Protein AF-A0A9W8QT68-F1 (afdb_monomer_lite)

Organism: NCBI:txid195108

Radius of gyration: 26.88 Å; chains: 1; bounding box: 45×75×126 Å

Foldseek 3Di:
DDDDDDDDDDDDDPDPDDDLPLVQLFDDADPDPVLVVQLVQAAAPVRADPQKFFADPVLFTTDHRQDGADPVLSVVVSVVVVVFAADLCCAQVVDDPDPPDPGDNPHDDPSNNSSSLSSQQLAADPCARNAQAPRRSYHNARNRSQDVLSVGDDDGPDDSCRDPDHNHGPDIDGGPPDPPPPPPPPPPDDDDDDDDDDDDDD

pLDDT: mean 79.55, std 20.87, range [28.53, 97.62]

Secondary structure (DSSP, 8-state):
-----PPPPPP-----PPP--HHHHS-PPP--HHHHHHHHTSPPGGGS-TTEEEE-TTSPBPPPPPPPPPHHHHHHHHHHHHH--B-HHHHHHS----TT--SB-SPPPGGGHHHHHHHHHTSBPTTGGG---TT--SBSS---TTBGGGT-SB--SS-HHHHHS-----EEEE-TTS--PPP-------------------

Sequence (202 aa):
MSQNSTPSPPSIGDGSKPDRNLNSDCRRGSNNPLSKANVESLPKRQDIPEGFVAINYVDGRLDALLPTPSANSIKRLKALYAEKRFCNNKQLSGTCENDDCKYEHNPIAEELKPALECLARSVPCSKRGGRRKANCVYGHVCQKADCRHRGGKDYCRFPSGVCLEEYSVSDYVPANDSPMLPPSVDSKDARNAANGGTSLLC

InterPro domains:
  IPR000571 Zinc finger, CCCH-type [PF25542] (82-108)
  IPR057654 Tandem CCCH zinc finger domains [PF25543] (115-160)

Structure (mmCIF, N/CA/C/O backbone):
data_AF-A0A9W8QT68-F1
#
_entry.id   AF-A0A9W8QT68-F1
#
loop_
_atom_site.group_PDB
_atom_site.id
_atom_site.type_symbol
_atom_site.label_atom_id
_atom_site.label_alt_id
_atom_site.label_comp_id
_atom_site.label_asym_id
_atom_site.label_entity_id
_atom_site.label_seq_id
_atom_site.pdbx_PDB_ins_code
_atom_site.Cartn_x
_atom_site.Cartn_y
_atom_site.Cartn_z
_atom_site.occupancy
_atom_site.B_iso_or_equiv
_atom_site.auth_seq_id
_atom_site.auth_comp_id
_atom_site.auth_asym_id
_atom_site.auth_atom_id
_atom_site.pdbx_PDB_model_num
ATOM 1 N N . MET A 1 1 ? 28.340 -14.190 60.133 1.00 42.62 1 MET A N 1
ATOM 2 C CA . MET A 1 1 ? 27.300 -13.254 59.651 1.00 42.62 1 MET A CA 1
ATOM 3 C C . MET A 1 1 ? 27.731 -12.743 58.288 1.00 42.62 1 MET A C 1
ATOM 5 O O . MET A 1 1 ? 28.926 -12.530 58.140 1.00 42.62 1 MET A O 1
ATOM 9 N N . SER A 1 2 ? 26.774 -12.509 57.380 1.00 41.38 2 SER A N 1
ATOM 10 C CA . SER A 1 2 ? 26.906 -11.682 56.163 1.00 41.38 2 SER A CA 1
ATOM 11 C C . SER A 1 2 ? 27.571 -12.316 54.922 1.00 41.38 2 SER A C 1
ATOM 13 O O . SER A 1 2 ? 28.658 -12.854 55.045 1.00 41.38 2 SER A O 1
ATOM 15 N N . GLN A 1 3 ? 27.047 -12.260 53.686 1.00 44.28 3 GLN A N 1
ATOM 16 C CA . GLN A 1 3 ? 25.726 -11.931 53.108 1.00 44.28 3 GLN A CA 1
ATOM 17 C C . GLN A 1 3 ? 25.610 -12.652 51.749 1.00 44.28 3 GLN A C 1
ATOM 19 O O . GLN A 1 3 ? 26.611 -12.875 51.073 1.00 44.28 3 GLN A O 1
ATOM 24 N N . ASN A 1 4 ? 24.378 -12.986 51.362 1.00 39.53 4 ASN A N 1
ATOM 25 C CA . ASN A 1 4 ? 23.994 -13.557 50.073 1.00 39.53 4 ASN A CA 1
ATOM 26 C C . ASN A 1 4 ? 23.542 -12.405 49.153 1.00 39.53 4 ASN A C 1
ATOM 28 O O . ASN A 1 4 ? 22.660 -11.649 49.558 1.00 39.53 4 ASN A O 1
ATOM 32 N N . SER A 1 5 ? 24.075 -12.289 47.933 1.00 39.16 5 SER A N 1
ATOM 33 C CA . SER A 1 5 ? 23.621 -11.290 46.948 1.00 39.16 5 SER A CA 1
ATOM 34 C C . SER A 1 5 ? 23.203 -11.979 45.654 1.00 39.16 5 SER A C 1
ATOM 36 O O . SER A 1 5 ? 24.036 -12.446 44.883 1.00 39.16 5 SER A O 1
ATOM 38 N N . THR A 1 6 ? 21.891 -12.052 45.433 1.00 40.50 6 THR A N 1
ATOM 39 C CA . THR A 1 6 ? 21.277 -12.463 44.161 1.00 40.50 6 THR A CA 1
ATOM 40 C C . THR A 1 6 ? 21.018 -11.205 43.327 1.00 40.50 6 THR A C 1
ATOM 42 O O . THR A 1 6 ? 20.434 -10.263 43.863 1.00 40.50 6 THR A O 1
ATOM 45 N N . PRO A 1 7 ? 21.423 -11.139 42.048 1.00 38.28 7 PRO A N 1
ATOM 46 C CA . PRO A 1 7 ? 21.059 -10.023 41.185 1.00 38.28 7 PRO A CA 1
ATOM 47 C C . PRO A 1 7 ? 19.626 -10.186 40.656 1.00 38.28 7 PRO A C 1
ATOM 49 O O . PRO A 1 7 ? 19.251 -11.237 40.137 1.00 38.28 7 PRO A O 1
ATOM 52 N N . SER A 1 8 ? 18.829 -9.127 40.789 1.00 36.38 8 SER A N 1
ATOM 53 C CA . SER A 1 8 ? 17.475 -9.016 40.237 1.00 36.38 8 SER A CA 1
ATOM 54 C C . SER A 1 8 ? 17.482 -8.979 38.700 1.00 36.38 8 SER A C 1
ATOM 56 O O . SER A 1 8 ? 18.407 -8.411 38.112 1.00 36.38 8 SER A O 1
ATOM 58 N N . PRO A 1 9 ? 16.448 -9.514 38.024 1.00 36.72 9 PRO A N 1
ATOM 59 C CA . PRO A 1 9 ? 16.311 -9.394 36.577 1.00 36.72 9 PRO A CA 1
ATOM 60 C C . PRO A 1 9 ? 15.874 -7.973 36.168 1.00 36.72 9 PRO A C 1
ATOM 62 O O . PRO A 1 9 ? 15.179 -7.296 36.931 1.00 36.72 9 PRO A O 1
ATOM 65 N N . PRO A 1 10 ? 16.258 -7.506 34.966 1.00 34.31 10 PRO A N 1
ATOM 66 C CA . PRO A 1 10 ? 15.921 -6.173 34.489 1.00 34.31 10 PRO A CA 1
ATOM 67 C C . PRO A 1 10 ? 14.441 -6.069 34.099 1.00 34.31 10 PRO A C 1
ATOM 69 O O . PRO A 1 10 ? 13.879 -6.949 33.446 1.00 34.31 10 PRO A O 1
ATOM 72 N N . SER A 1 11 ? 13.836 -4.949 34.493 1.00 33.31 11 SER A N 1
ATOM 73 C CA . SER A 1 11 ? 12.465 -4.549 34.189 1.00 33.31 11 SER A CA 1
ATOM 74 C C . SER A 1 11 ? 12.165 -4.592 32.689 1.00 33.31 11 SER A C 1
ATOM 76 O O . SER A 1 11 ? 12.848 -3.964 31.879 1.00 33.31 11 SER A O 1
ATOM 78 N N . ILE A 1 12 ? 11.094 -5.299 32.332 1.00 36.78 12 ILE A N 1
ATOM 79 C CA . ILE A 1 12 ? 10.496 -5.279 30.998 1.00 36.78 12 ILE A CA 1
ATOM 80 C C . ILE A 1 12 ? 9.907 -3.881 30.784 1.00 36.78 12 ILE A C 1
ATOM 82 O O . ILE A 1 12 ? 8.926 -3.507 31.422 1.00 36.78 12 ILE A O 1
ATOM 86 N N . GLY A 1 13 ? 10.543 -3.097 29.915 1.00 31.30 13 GLY A N 1
ATOM 87 C CA . GLY A 1 13 ? 10.032 -1.805 29.477 1.00 31.30 13 GLY A CA 1
ATOM 88 C C . GLY A 1 13 ? 8.748 -1.984 28.672 1.00 31.30 13 GLY A C 1
ATOM 89 O O . GLY A 1 13 ? 8.748 -2.633 27.624 1.00 31.30 13 GLY A O 1
ATOM 90 N N . ASP A 1 14 ? 7.665 -1.397 29.170 1.00 34.97 14 ASP A N 1
ATOM 91 C CA . ASP A 1 14 ? 6.404 -1.237 28.458 1.00 34.97 14 ASP A CA 1
ATOM 92 C C . ASP A 1 14 ? 6.622 -0.280 27.275 1.00 34.97 14 ASP A C 1
ATOM 94 O O . ASP A 1 14 ? 6.709 0.943 27.407 1.00 34.97 14 ASP A O 1
ATOM 98 N N . GLY A 1 15 ? 6.859 -0.864 26.102 1.00 28.53 15 GLY A N 1
ATOM 99 C CA . GLY A 1 15 ? 7.097 -0.133 24.870 1.00 28.53 15 GLY A CA 1
ATOM 100 C C . GLY A 1 15 ? 5.786 0.359 24.272 1.00 28.53 15 GLY A C 1
ATOM 101 O O . GLY A 1 15 ? 5.207 -0.322 23.420 1.00 28.53 15 GLY A O 1
ATOM 102 N N . SER A 1 16 ? 5.363 1.566 24.649 1.00 34.19 16 SER A N 1
ATOM 103 C CA . SER A 1 16 ? 4.368 2.358 23.917 1.00 34.19 16 SER A CA 1
ATOM 104 C C . SER A 1 16 ? 4.794 2.479 22.451 1.00 34.19 16 SER A C 1
ATOM 106 O O . SER A 1 16 ? 5.685 3.247 22.088 1.00 34.19 16 SER A O 1
ATOM 108 N N . LYS A 1 17 ? 4.205 1.647 21.586 1.00 46.75 17 LYS A N 1
ATOM 109 C CA . LYS A 1 17 ? 4.476 1.657 20.142 1.00 46.75 17 LYS A CA 1
ATOM 110 C C . LYS A 1 17 ? 4.048 3.013 19.568 1.00 46.75 17 LYS A C 1
ATOM 112 O O . LYS A 1 17 ? 2.955 3.463 19.895 1.00 46.75 17 LYS A O 1
ATOM 117 N N . PRO A 1 18 ? 4.840 3.621 18.667 1.00 41.00 18 PRO A N 1
ATOM 118 C CA . PRO A 1 18 ? 4.598 4.977 18.195 1.00 41.00 18 PRO A CA 1
ATOM 119 C C . PRO A 1 18 ? 3.223 5.095 17.537 1.00 41.00 18 PRO A C 1
ATOM 121 O O . PRO A 1 18 ? 2.857 4.283 16.671 1.00 41.00 18 PRO A O 1
ATOM 124 N N . ASP A 1 19 ? 2.484 6.122 17.952 1.00 43.50 19 ASP A N 1
ATOM 125 C CA . ASP A 1 19 ? 1.191 6.501 17.404 1.00 43.50 19 ASP A CA 1
ATOM 126 C C . ASP A 1 19 ? 1.270 6.565 15.879 1.00 43.50 19 ASP A C 1
ATOM 128 O O . ASP A 1 19 ? 2.071 7.286 15.275 1.00 43.50 19 ASP A O 1
ATOM 132 N N . ARG A 1 20 ? 0.451 5.749 15.212 1.00 56.75 20 ARG A N 1
ATOM 133 C CA . ARG A 1 20 ? 0.361 5.770 13.752 1.00 56.75 20 ARG A CA 1
ATOM 134 C C . ARG A 1 20 ? -0.305 7.089 13.361 1.00 56.75 20 ARG A C 1
ATOM 136 O O . ARG A 1 20 ? -1.527 7.187 13.408 1.00 56.75 20 ARG A O 1
ATOM 143 N N . ASN A 1 21 ? 0.479 8.096 12.967 1.00 53.38 21 ASN A N 1
ATOM 144 C CA . ASN A 1 21 ? -0.058 9.357 12.454 1.00 53.38 21 ASN A CA 1
ATOM 145 C C . ASN A 1 21 ? -0.715 9.147 11.078 1.00 53.38 21 ASN A C 1
ATOM 147 O O . ASN A 1 21 ? -0.154 9.404 10.016 1.00 53.38 21 ASN A O 1
ATOM 151 N N . LEU A 1 22 ? -1.961 8.690 11.127 1.00 57.69 22 LEU A N 1
ATOM 152 C CA . LEU A 1 22 ? -2.804 8.324 9.992 1.00 57.69 22 LEU A CA 1
ATOM 153 C C . LEU A 1 22 ? -3.187 9.569 9.151 1.00 57.69 22 LEU A C 1
ATOM 155 O O . LEU A 1 22 ? -3.740 9.430 8.069 1.00 57.69 22 LEU A O 1
ATOM 159 N N . ASN A 1 23 ? -2.865 10.797 9.613 1.00 51.44 23 ASN A N 1
ATOM 160 C CA . ASN A 1 23 ? -3.088 12.040 8.852 1.00 51.44 23 ASN A CA 1
ATOM 161 C C . ASN A 1 23 ? -2.070 12.253 7.728 1.00 51.44 23 ASN A C 1
ATOM 163 O O . ASN A 1 23 ? -2.419 12.894 6.740 1.00 51.44 23 ASN A O 1
ATOM 167 N N . SER A 1 24 ? -0.840 11.765 7.896 1.00 58.19 24 SER A N 1
ATOM 168 C CA . SER A 1 24 ? 0.232 11.966 6.917 1.00 58.19 24 SER A CA 1
ATOM 169 C C . SER A 1 24 ? 0.225 10.888 5.832 1.00 58.19 24 SER A C 1
ATOM 171 O O . SER A 1 24 ? 0.701 11.109 4.728 1.00 58.19 24 SER A O 1
ATOM 173 N N . ASP A 1 25 ? -0.299 9.700 6.134 1.00 60.00 25 ASP A N 1
ATOM 174 C CA . ASP A 1 25 ? -0.098 8.504 5.306 1.00 60.00 25 ASP A CA 1
ATOM 175 C C . ASP A 1 25 ? -1.058 8.387 4.109 1.00 60.00 25 ASP A C 1
ATOM 177 O O . ASP A 1 25 ? -0.748 7.692 3.143 1.00 60.00 25 ASP A O 1
ATOM 181 N N . CYS A 1 26 ? -2.190 9.094 4.133 1.00 65.69 26 CYS A N 1
ATOM 182 C CA . CYS A 1 26 ? -3.144 9.139 3.024 1.00 65.69 26 CYS A CA 1
ATOM 183 C C . CYS A 1 26 ? -2.921 10.431 2.228 1.00 65.69 26 CYS A C 1
ATOM 185 O O . CYS A 1 26 ? -2.885 11.502 2.831 1.00 65.69 26 CYS A O 1
ATOM 187 N N . ARG A 1 27 ? -2.762 10.343 0.897 1.00 64.56 27 ARG A N 1
ATOM 188 C CA . ARG A 1 27 ? -2.399 11.468 0.011 1.00 64.56 27 ARG A CA 1
ATOM 189 C C . ARG A 1 27 ? -3.173 12.753 0.328 1.00 64.56 27 ARG A C 1
ATOM 191 O O . ARG A 1 27 ? -4.313 12.929 -0.088 1.00 64.56 27 ARG A O 1
ATOM 198 N N . ARG A 1 28 ? -2.513 13.696 0.995 1.00 57.66 28 ARG A N 1
ATOM 199 C CA . ARG A 1 28 ? -2.858 15.115 0.924 1.00 57.66 28 ARG A CA 1
ATOM 200 C C . ARG A 1 28 ? -2.023 15.689 -0.218 1.00 57.66 28 ARG A C 1
ATOM 202 O O . ARG A 1 28 ? -0.844 15.355 -0.310 1.00 57.66 28 ARG A O 1
ATOM 209 N N . GLY A 1 29 ? -2.645 16.427 -1.138 1.00 54.03 29 GLY A N 1
ATOM 210 C CA . GLY A 1 29 ? -1.988 16.896 -2.364 1.00 54.03 29 GLY A CA 1
ATOM 211 C C . GLY A 1 29 ? -0.611 17.502 -2.079 1.00 54.03 29 GLY A C 1
ATOM 212 O O . GLY A 1 29 ? -0.487 18.350 -1.198 1.00 54.03 29 GLY A O 1
ATOM 213 N N . SER A 1 30 ? 0.413 17.026 -2.790 1.00 57.84 30 SER A N 1
ATOM 214 C CA . SER A 1 30 ? 1.752 17.616 -2.764 1.00 57.84 30 SER A CA 1
ATOM 215 C C . SER A 1 30 ? 1.914 18.532 -3.965 1.00 57.84 30 SER A C 1
ATOM 217 O O . SER A 1 30 ? 1.476 18.197 -5.066 1.00 57.84 30 SER A O 1
ATOM 219 N N . ASN A 1 31 ? 2.564 19.670 -3.743 1.00 59.81 31 ASN A N 1
ATOM 220 C CA . ASN A 1 31 ? 2.882 20.630 -4.795 1.00 59.81 31 ASN A CA 1
ATOM 221 C C . ASN A 1 31 ? 4.241 20.341 -5.455 1.00 59.81 31 ASN A C 1
ATOM 223 O O . ASN A 1 31 ? 4.651 21.110 -6.318 1.00 59.81 31 ASN A O 1
ATOM 227 N N . ASN A 1 32 ? 4.950 19.270 -5.066 1.00 66.69 32 ASN A N 1
ATOM 228 C CA . ASN A 1 32 ? 6.211 18.898 -5.708 1.00 66.69 32 ASN A CA 1
ATOM 229 C C . ASN A 1 32 ? 5.948 18.091 -7.004 1.00 66.69 32 ASN A C 1
ATOM 231 O O . ASN A 1 32 ? 5.431 16.972 -6.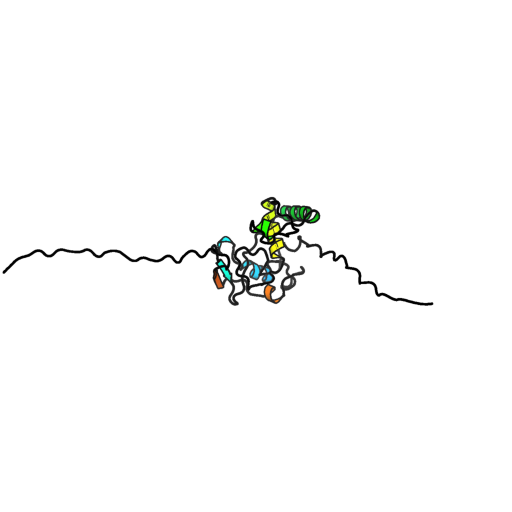920 1.00 66.69 32 ASN A O 1
ATOM 235 N N . PRO A 1 33 ? 6.316 18.605 -8.195 1.00 64.06 33 PRO A N 1
ATOM 236 C CA . PRO A 1 33 ? 6.040 17.943 -9.473 1.00 64.06 33 PRO A CA 1
ATOM 237 C C . PRO A 1 33 ? 6.703 16.567 -9.603 1.00 64.06 33 PRO A C 1
ATOM 239 O O . PRO A 1 33 ? 6.093 15.641 -10.130 1.00 64.06 33 PRO A O 1
ATOM 242 N N . LEU A 1 34 ? 7.926 16.408 -9.083 1.00 62.53 34 LEU A N 1
ATOM 243 C CA . LEU A 1 34 ? 8.706 15.177 -9.245 1.00 62.53 34 LEU A CA 1
ATOM 244 C C . LEU A 1 34 ? 8.121 14.012 -8.435 1.00 62.53 34 LEU A C 1
ATOM 246 O O . LEU A 1 34 ? 8.025 12.887 -8.924 1.00 62.53 34 LEU A O 1
ATOM 250 N N . SER A 1 35 ? 7.692 14.279 -7.197 1.00 65.69 35 SER A N 1
ATOM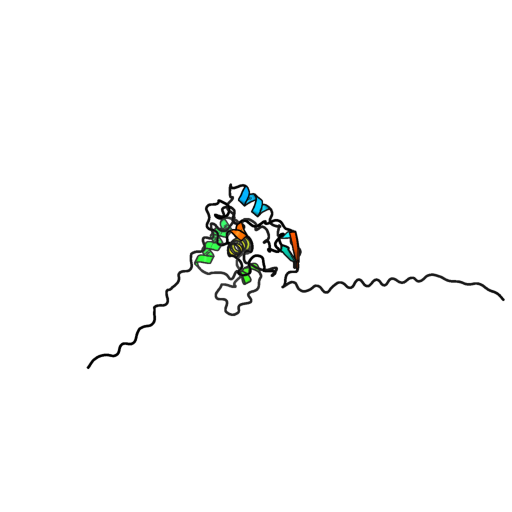 251 C CA . SER A 1 35 ? 7.051 13.256 -6.367 1.00 65.69 35 SER A CA 1
ATOM 252 C C . SER A 1 35 ? 5.655 12.903 -6.870 1.00 65.69 35 SER A C 1
ATOM 254 O O . SER A 1 35 ? 5.220 11.768 -6.695 1.00 65.69 35 SER A O 1
ATOM 256 N N . LYS A 1 36 ? 4.965 13.854 -7.506 1.00 68.75 36 LYS A N 1
ATOM 257 C CA . LYS A 1 36 ? 3.658 13.641 -8.121 1.00 68.75 36 LYS A CA 1
ATOM 258 C C . LYS A 1 36 ? 3.766 12.760 -9.370 1.00 68.75 36 LYS A C 1
ATOM 260 O O . LYS A 1 36 ? 3.087 11.740 -9.425 1.00 68.75 36 LYS A O 1
ATOM 265 N N . ALA A 1 37 ? 4.683 13.078 -10.285 1.00 69.00 37 ALA A N 1
ATOM 266 C CA . ALA A 1 37 ? 4.871 12.339 -11.534 1.00 69.00 37 ALA A CA 1
ATOM 267 C C . ALA A 1 37 ? 5.257 10.866 -11.314 1.00 69.00 37 ALA A C 1
ATOM 269 O O . ALA A 1 37 ? 4.650 9.988 -11.919 1.00 69.00 37 ALA A O 1
ATOM 270 N N . ASN A 1 38 ? 6.199 10.576 -10.402 1.00 81.00 38 ASN A N 1
ATOM 271 C CA . ASN A 1 38 ? 6.599 9.185 -10.141 1.00 81.00 38 ASN A CA 1
ATOM 272 C C . ASN A 1 38 ? 5.455 8.364 -9.529 1.00 81.00 38 ASN A C 1
ATOM 274 O O . ASN A 1 38 ? 5.313 7.182 -9.777 1.00 81.00 38 ASN A O 1
ATOM 278 N N . VAL A 1 39 ? 4.599 8.970 -8.710 1.00 87.31 39 VAL A N 1
ATOM 279 C CA . VAL A 1 39 ? 3.505 8.219 -8.090 1.00 87.31 39 VAL A CA 1
ATOM 280 C C . VAL A 1 39 ? 2.309 8.071 -9.046 1.00 87.31 39 VAL A C 1
ATOM 282 O O . VAL A 1 39 ? 1.571 7.094 -8.947 1.00 87.31 39 VAL A O 1
ATOM 285 N N . GLU A 1 40 ? 2.100 9.014 -9.963 1.00 86.94 40 GLU A N 1
ATOM 286 C CA . GLU A 1 40 ? 1.045 8.954 -10.986 1.00 86.94 40 GLU A CA 1
ATOM 287 C C . GLU A 1 40 ? 1.318 7.930 -12.099 1.00 86.94 40 GLU A C 1
ATOM 289 O O . GLU A 1 40 ? 0.367 7.527 -12.763 1.00 86.94 40 GLU A O 1
ATOM 294 N N . SER A 1 41 ? 2.560 7.458 -12.265 1.00 91.25 41 SER A N 1
ATOM 295 C CA . SER A 1 41 ? 2.904 6.383 -13.212 1.00 91.25 41 SER A CA 1
ATOM 296 C C . SER A 1 41 ? 2.565 4.971 -12.718 1.00 91.25 41 SER A C 1
ATOM 298 O O . SER A 1 41 ? 2.656 4.021 -13.494 1.00 91.25 41 SER A O 1
ATOM 300 N N . LEU A 1 42 ? 2.149 4.821 -11.453 1.00 94.38 42 LEU A N 1
ATOM 301 C CA . LEU A 1 42 ? 1.729 3.530 -10.911 1.00 94.38 42 LEU A CA 1
ATOM 302 C C . LEU A 1 42 ? 0.497 2.979 -11.651 1.00 94.38 42 LEU A C 1
ATOM 304 O O . LEU A 1 42 ? -0.414 3.747 -11.980 1.00 94.38 42 LEU A O 1
ATOM 308 N N . PRO A 1 43 ? 0.401 1.647 -11.826 1.00 95.31 43 PRO A N 1
ATOM 309 C CA . PRO A 1 43 ? -0.753 1.026 -12.469 1.00 95.31 43 PRO A CA 1
ATOM 310 C C . PRO A 1 43 ? -2.037 1.314 -11.696 1.00 95.31 43 PRO A C 1
ATOM 312 O O . PRO A 1 43 ? -2.048 1.317 -10.459 1.00 95.31 43 PRO A O 1
ATOM 315 N N . LYS A 1 44 ? -3.160 1.487 -12.395 1.00 94.75 44 LYS A N 1
ATOM 316 C CA . LYS A 1 44 ? -4.465 1.477 -11.725 1.00 94.75 44 LYS A CA 1
ATOM 317 C C . LYS A 1 44 ? -4.826 0.037 -11.386 1.00 94.75 44 LYS A C 1
ATOM 319 O O . LYS A 1 44 ? -4.396 -0.902 -12.045 1.00 94.75 44 LYS A O 1
ATOM 324 N N . ARG A 1 45 ? -5.665 -0.149 -10.365 1.00 93.06 45 ARG A N 1
ATOM 325 C CA . ARG A 1 45 ? -6.090 -1.489 -9.924 1.00 93.06 45 ARG A CA 1
ATOM 326 C C . ARG A 1 45 ? -6.707 -2.318 -11.056 1.00 93.06 45 ARG A C 1
ATOM 328 O O . ARG A 1 45 ? -6.419 -3.499 -11.147 1.00 93.06 45 ARG A O 1
ATOM 335 N N . GLN A 1 46 ? -7.521 -1.688 -11.896 1.00 93.81 46 GLN A N 1
ATOM 336 C CA . GLN A 1 46 ? -8.181 -2.326 -13.039 1.00 93.81 46 GLN A CA 1
ATOM 337 C C . GLN A 1 46 ? -7.229 -2.727 -14.177 1.00 93.81 46 GLN A C 1
ATOM 339 O O . GLN A 1 46 ? -7.603 -3.548 -15.004 1.00 93.81 46 GLN A O 1
ATOM 344 N N . ASP A 1 47 ? -6.015 -2.168 -14.207 1.00 93.94 47 ASP A N 1
ATOM 345 C CA . ASP A 1 47 ? -5.019 -2.452 -15.243 1.00 93.94 47 ASP A CA 1
ATOM 346 C C . ASP A 1 47 ? -4.122 -3.640 -14.850 1.00 93.94 47 ASP A C 1
ATOM 348 O O . ASP A 1 47 ? -3.244 -4.027 -15.615 1.00 93.94 47 ASP A O 1
ATOM 352 N N . ILE A 1 48 ? -4.287 -4.198 -13.643 1.00 95.38 48 ILE A N 1
ATOM 353 C CA . ILE A 1 48 ? -3.554 -5.379 -13.177 1.00 95.38 48 ILE A CA 1
ATOM 354 C C . ILE A 1 48 ? -4.446 -6.605 -13.402 1.00 95.38 48 ILE A C 1
ATOM 356 O O . ILE A 1 48 ? -5.496 -6.691 -12.759 1.00 95.38 48 ILE A O 1
ATOM 360 N N . PRO A 1 49 ? -4.052 -7.556 -14.272 1.00 95.38 49 PRO A N 1
ATOM 361 C CA . PRO A 1 49 ? -4.823 -8.771 -14.495 1.00 95.38 49 PRO A CA 1
ATOM 362 C C . PRO A 1 49 ? -5.027 -9.563 -13.202 1.00 95.38 49 PRO A C 1
ATOM 364 O O . PRO A 1 49 ? -4.152 -9.612 -12.330 1.00 95.38 49 PRO A O 1
ATOM 367 N N . GLU A 1 50 ? -6.186 -10.207 -13.082 1.00 92.25 50 GLU A N 1
ATOM 368 C CA . GLU A 1 50 ? -6.480 -11.051 -11.930 1.00 92.25 50 GLU A CA 1
ATOM 369 C C . GLU A 1 50 ? -5.456 -12.183 -11.824 1.00 92.25 50 GLU A C 1
ATOM 371 O O . GLU A 1 50 ? -5.138 -12.858 -12.800 1.00 92.25 50 GLU A O 1
ATOM 376 N N . GLY A 1 51 ? -4.904 -12.366 -10.627 1.00 93.00 51 GLY A N 1
ATOM 377 C CA . GLY A 1 51 ? -3.868 -13.361 -10.392 1.00 93.00 51 GLY A CA 1
ATOM 378 C C . GLY A 1 51 ? -2.464 -12.976 -10.875 1.00 93.00 51 GLY A C 1
ATOM 379 O O . GLY A 1 51 ? -1.570 -13.826 -10.872 1.00 93.00 51 GLY A O 1
ATOM 380 N N . PHE A 1 52 ? -2.237 -11.714 -11.242 1.00 96.00 52 PHE A N 1
ATOM 381 C CA . PHE A 1 52 ? -0.920 -11.183 -11.586 1.00 96.00 52 PHE A CA 1
ATOM 382 C C . PHE A 1 52 ? -0.485 -10.075 -10.622 1.00 96.00 52 PHE A C 1
ATOM 384 O O . PHE A 1 52 ? -1.274 -9.496 -9.870 1.00 96.00 52 PHE A O 1
ATOM 391 N N . VAL A 1 53 ? 0.808 -9.765 -10.640 1.00 97.06 53 VAL A N 1
ATOM 392 C CA . VAL A 1 53 ? 1.375 -8.575 -10.007 1.00 97.06 53 VAL A CA 1
ATOM 393 C C . VAL A 1 53 ? 2.155 -7.773 -11.041 1.00 97.06 53 VAL A C 1
ATOM 395 O O . VAL A 1 53 ? 2.927 -8.334 -11.813 1.00 97.06 53 VAL A O 1
ATOM 398 N N . ALA A 1 54 ? 1.967 -6.455 -11.035 1.00 97.62 54 ALA A N 1
ATOM 399 C CA . ALA A 1 54 ? 2.761 -5.549 -11.855 1.00 97.62 54 ALA A CA 1
ATOM 400 C C . ALA A 1 54 ? 4.183 -5.428 -11.289 1.00 97.62 54 ALA A C 1
ATOM 402 O O . ALA A 1 54 ? 4.363 -5.303 -10.069 1.00 97.62 54 ALA A O 1
ATOM 403 N N . ILE A 1 55 ? 5.179 -5.439 -12.168 1.00 97.50 55 ILE A N 1
ATOM 404 C CA . ILE A 1 55 ? 6.592 -5.249 -11.833 1.00 97.50 55 ILE A CA 1
ATOM 405 C C . ILE A 1 55 ? 7.204 -4.131 -12.681 1.00 97.50 55 ILE A C 1
ATOM 407 O O . ILE A 1 55 ? 6.734 -3.857 -13.783 1.00 97.50 55 ILE A O 1
ATOM 411 N N . ASN A 1 56 ? 8.239 -3.476 -12.159 1.00 95.62 56 ASN A N 1
ATOM 412 C CA . ASN A 1 56 ? 9.089 -2.555 -12.918 1.00 95.62 56 ASN A CA 1
ATOM 413 C C . ASN A 1 56 ? 10.287 -3.295 -13.552 1.00 95.62 56 ASN A C 1
ATOM 415 O O . ASN A 1 56 ? 10.427 -4.508 -13.402 1.00 95.62 56 ASN A O 1
ATOM 419 N N . TYR A 1 57 ? 11.169 -2.560 -14.235 1.00 95.44 57 TYR A N 1
ATOM 420 C CA . TYR A 1 57 ? 12.320 -3.117 -14.966 1.00 95.44 57 TYR A CA 1
ATOM 421 C C . TYR A 1 57 ? 13.379 -3.808 -14.083 1.00 95.44 57 TYR A C 1
ATOM 423 O O . TYR A 1 57 ? 14.240 -4.511 -14.604 1.00 95.44 57 TYR A O 1
ATOM 431 N N . VAL A 1 58 ? 13.344 -3.603 -12.759 1.00 94.12 58 VAL A N 1
ATOM 432 C CA . VAL A 1 58 ? 14.231 -4.278 -11.789 1.00 94.12 58 VAL A CA 1
ATOM 433 C C . VAL A 1 58 ? 13.547 -5.456 -11.089 1.00 94.12 58 VAL A C 1
ATOM 435 O O . VAL A 1 58 ? 13.952 -5.843 -9.992 1.00 94.12 58 VAL A O 1
ATOM 438 N N . ASP A 1 59 ? 12.464 -5.987 -11.664 1.00 94.75 59 ASP A N 1
ATOM 439 C CA . ASP A 1 59 ? 11.612 -7.018 -11.059 1.00 94.75 59 ASP A CA 1
ATOM 440 C C . ASP A 1 59 ? 11.032 -6.612 -9.686 1.00 94.75 59 ASP A C 1
ATOM 442 O O . ASP A 1 59 ? 10.632 -7.442 -8.857 1.00 94.75 59 ASP A O 1
ATOM 446 N N . GLY A 1 60 ? 10.959 -5.312 -9.409 1.00 95.56 60 GLY A N 1
ATOM 447 C CA . GLY A 1 60 ? 10.336 -4.756 -8.219 1.00 95.56 60 GLY A CA 1
ATOM 448 C C . GLY A 1 60 ? 8.823 -4.704 -8.388 1.00 95.56 60 GLY A C 1
ATOM 449 O O . GLY A 1 60 ? 8.309 -4.071 -9.304 1.00 95.56 60 GLY A O 1
ATOM 450 N N . ARG A 1 61 ? 8.077 -5.350 -7.487 1.00 96.50 61 ARG A N 1
ATOM 451 C CA . ARG A 1 61 ? 6.615 -5.269 -7.463 1.00 96.50 61 ARG A CA 1
ATOM 452 C C . ARG A 1 61 ? 6.150 -3.837 -7.235 1.00 96.50 61 ARG A C 1
ATOM 454 O O . ARG A 1 61 ? 6.506 -3.215 -6.233 1.00 96.50 61 ARG A O 1
ATOM 461 N N . LEU A 1 62 ? 5.221 -3.419 -8.081 1.00 96.88 62 LEU A N 1
ATOM 462 C CA . LEU A 1 62 ? 4.470 -2.186 -7.947 1.00 96.88 62 LEU A CA 1
ATOM 463 C C . LEU A 1 62 ? 3.138 -2.438 -7.237 1.00 96.88 62 LEU A C 1
ATOM 465 O O . LEU A 1 62 ? 2.507 -3.491 -7.374 1.00 96.88 62 LEU A O 1
ATOM 469 N N . ASP A 1 63 ? 2.710 -1.452 -6.454 1.00 95.81 63 ASP A N 1
ATOM 470 C CA . ASP A 1 63 ? 1.353 -1.425 -5.920 1.00 95.81 63 ASP A CA 1
ATOM 471 C C . ASP A 1 63 ? 0.443 -0.649 -6.856 1.00 95.81 63 ASP A C 1
ATOM 473 O O . ASP A 1 63 ? 0.852 0.355 -7.434 1.00 95.81 63 ASP A O 1
ATOM 477 N N . ALA A 1 64 ? -0.821 -1.062 -6.924 1.00 95.50 64 ALA A N 1
ATOM 478 C CA . ALA A 1 64 ? -1.836 -0.261 -7.582 1.00 95.50 64 ALA A CA 1
ATOM 479 C C . ALA A 1 64 ? -1.923 1.133 -6.945 1.00 95.50 64 ALA A C 1
ATOM 481 O O . ALA A 1 64 ? -1.847 1.281 -5.717 1.00 95.50 64 ALA A O 1
ATOM 482 N N . LEU A 1 65 ? -2.132 2.145 -7.780 1.00 94.50 65 LEU A N 1
ATOM 483 C CA . LEU A 1 65 ? -2.418 3.504 -7.357 1.00 94.50 65 LEU A CA 1
ATOM 484 C C . LEU A 1 65 ? -3.625 3.507 -6.410 1.00 94.50 65 LEU A C 1
ATOM 486 O O . LEU A 1 65 ? -4.733 3.128 -6.795 1.00 94.50 65 LEU A O 1
ATOM 490 N N . LEU A 1 66 ? -3.415 3.935 -5.166 1.00 91.75 66 LEU A N 1
ATOM 491 C CA . LEU A 1 66 ? -4.491 3.990 -4.183 1.00 91.75 66 LEU A CA 1
ATOM 492 C C . LEU A 1 66 ? -5.367 5.227 -4.406 1.00 91.75 66 LEU A C 1
ATOM 494 O O . LEU A 1 66 ? -4.825 6.333 -4.535 1.00 91.75 66 LEU A O 1
ATOM 498 N N . PRO A 1 67 ? -6.704 5.077 -4.381 1.00 86.94 67 PRO A N 1
ATOM 499 C CA . PRO A 1 67 ? -7.597 6.222 -4.374 1.00 86.94 67 PRO A CA 1
ATOM 500 C C . PRO A 1 67 ? -7.409 7.015 -3.079 1.00 86.94 67 PRO A C 1
ATOM 502 O O . PRO A 1 67 ? -7.197 6.446 -2.008 1.00 86.94 67 PRO A O 1
ATOM 505 N N . THR A 1 68 ? -7.513 8.340 -3.161 1.00 86.38 68 THR A N 1
ATOM 506 C CA . THR A 1 68 ? -7.449 9.194 -1.972 1.00 86.38 68 THR A CA 1
ATOM 507 C C . THR A 1 68 ? -8.705 8.979 -1.119 1.00 86.38 68 THR A C 1
ATOM 509 O O . THR A 1 68 ? -9.808 9.263 -1.591 1.00 86.38 68 THR A O 1
ATOM 512 N N . PRO A 1 69 ? -8.584 8.507 0.134 1.00 89.44 69 PRO A N 1
ATOM 513 C CA . PRO A 1 69 ? -9.736 8.321 1.001 1.00 89.44 69 PRO A CA 1
ATOM 514 C C . PRO A 1 69 ? -10.292 9.673 1.460 1.00 89.44 69 PRO A C 1
ATOM 516 O O . PRO A 1 69 ? -9.565 10.660 1.592 1.00 89.44 69 PRO A O 1
ATOM 519 N N . SER A 1 70 ? -11.593 9.719 1.747 1.00 89.69 70 SER A N 1
ATOM 520 C CA . SER A 1 70 ? -12.236 10.938 2.245 1.00 89.69 70 SER A CA 1
ATOM 521 C C . SER A 1 70 ? -11.659 11.381 3.599 1.00 89.69 70 SER A C 1
ATOM 523 O O . SER A 1 70 ? -11.284 10.565 4.445 1.00 89.69 70 SER A O 1
ATOM 525 N N . ALA A 1 71 ? -11.661 12.688 3.870 1.00 88.75 71 ALA A N 1
ATOM 526 C CA . ALA A 1 71 ? -11.228 13.197 5.172 1.00 88.75 71 ALA A CA 1
ATOM 527 C C . ALA A 1 71 ? -12.090 12.653 6.330 1.00 88.75 71 ALA A C 1
ATOM 529 O O . ALA A 1 71 ? -11.582 12.458 7.434 1.00 88.75 71 ALA A O 1
ATOM 530 N N . ASN A 1 72 ? -13.378 12.389 6.081 1.00 91.56 72 ASN A N 1
ATOM 531 C CA . ASN A 1 72 ? -14.286 11.823 7.075 1.00 91.56 72 ASN A CA 1
ATOM 532 C C . ASN A 1 72 ? -13.942 10.361 7.399 1.00 91.56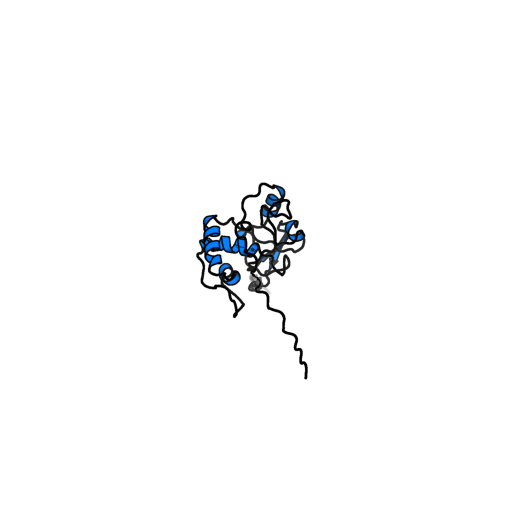 72 ASN A C 1
ATOM 534 O O . ASN A 1 72 ? -13.852 10.003 8.570 1.00 91.56 72 ASN A O 1
ATOM 538 N N . SER A 1 73 ? -13.679 9.530 6.385 1.00 92.81 73 SER A N 1
ATOM 539 C CA . SER A 1 73 ? -13.300 8.126 6.596 1.00 92.81 73 SER A CA 1
ATOM 540 C C . SER A 1 73 ? -11.969 8.000 7.339 1.00 92.81 73 SER A C 1
ATOM 542 O O . SER A 1 73 ? -11.872 7.203 8.268 1.00 92.81 73 SER A O 1
ATOM 544 N N . ILE A 1 74 ? -10.983 8.854 7.038 1.00 91.25 74 ILE A N 1
ATOM 545 C CA . ILE A 1 74 ? -9.728 8.942 7.809 1.00 91.25 74 ILE A CA 1
ATOM 546 C C . ILE A 1 74 ? -10.011 9.274 9.282 1.00 91.25 74 ILE A C 1
ATOM 548 O O . ILE A 1 74 ? -9.472 8.623 10.177 1.00 91.25 74 ILE A O 1
ATOM 552 N N . LYS A 1 75 ? -10.837 10.295 9.552 1.00 91.88 75 LYS A N 1
ATOM 553 C CA . LYS A 1 75 ? -11.178 10.718 10.922 1.00 91.88 75 LYS A CA 1
ATOM 554 C C . LYS A 1 75 ? -11.916 9.620 11.692 1.00 91.88 75 LYS A C 1
ATOM 556 O O . LYS A 1 75 ? -11.534 9.325 12.820 1.00 91.88 75 LYS A O 1
ATOM 561 N N . ARG A 1 76 ? -12.924 8.990 11.082 1.00 94.19 76 ARG A N 1
ATOM 562 C CA . ARG A 1 76 ? -13.687 7.890 11.696 1.00 94.19 76 ARG A CA 1
ATOM 563 C C . ARG A 1 76 ? -12.803 6.677 11.965 1.00 94.19 76 ARG A C 1
ATOM 565 O O . ARG A 1 76 ? -12.831 6.147 13.068 1.00 94.19 76 ARG A O 1
ATOM 572 N N . LEU A 1 77 ? -11.958 6.291 11.007 1.00 93.75 77 LEU A N 1
ATOM 573 C CA . LEU A 1 77 ? -11.023 5.184 11.198 1.00 93.75 77 LEU A CA 1
ATOM 574 C C . LEU A 1 77 ? -10.052 5.459 12.353 1.00 93.75 77 LEU A C 1
ATOM 576 O O . LEU A 1 77 ? -9.798 4.566 13.153 1.00 93.75 77 LEU A O 1
ATOM 580 N N . LYS A 1 78 ? -9.541 6.690 12.482 1.00 90.81 78 LYS A N 1
ATOM 581 C CA . LYS A 1 78 ? -8.692 7.085 13.619 1.00 90.81 78 LYS A CA 1
ATOM 582 C C . LYS A 1 78 ? -9.391 6.935 14.962 1.00 90.81 78 LYS A C 1
ATOM 584 O O . LYS A 1 78 ? -8.768 6.419 15.881 1.00 90.81 78 LYS A O 1
ATOM 589 N N . ALA A 1 79 ? -10.641 7.386 15.064 1.00 92.38 79 ALA A N 1
ATOM 590 C CA . ALA A 1 79 ? -11.419 7.260 16.292 1.00 92.38 79 ALA A CA 1
ATOM 591 C C . ALA A 1 79 ? -11.564 5.784 16.691 1.00 92.38 79 ALA A C 1
ATOM 593 O O . ALA A 1 79 ? -11.219 5.419 17.808 1.00 92.38 79 ALA A O 1
ATOM 594 N N . LEU A 1 80 ? -11.917 4.916 15.738 1.00 92.06 80 LEU A N 1
ATOM 595 C CA . LEU A 1 80 ? -12.003 3.475 15.986 1.00 92.06 80 LEU A CA 1
ATOM 596 C C . LEU A 1 80 ? -10.653 2.861 16.392 1.00 92.06 80 LEU A C 1
ATOM 598 O O . LEU A 1 80 ? -10.598 2.028 17.290 1.00 92.06 80 LEU A O 1
ATOM 602 N N . TYR A 1 81 ? -9.550 3.289 15.767 1.00 90.25 81 TYR A N 1
ATOM 603 C CA . TYR A 1 81 ? -8.200 2.810 16.094 1.00 90.25 81 TYR A CA 1
ATOM 604 C C . TYR A 1 81 ? -7.726 3.192 17.499 1.00 90.25 81 TYR A C 1
ATOM 606 O O . TYR A 1 81 ? -6.835 2.515 18.021 1.00 90.25 81 TYR A O 1
ATOM 614 N N . ALA A 1 82 ? -8.272 4.266 18.079 1.00 89.31 82 ALA A N 1
ATOM 615 C CA . ALA A 1 82 ? -7.981 4.664 19.453 1.00 89.31 82 ALA A CA 1
ATOM 616 C C . ALA A 1 82 ? -8.571 3.668 20.463 1.00 89.31 82 ALA A C 1
ATOM 618 O O . ALA A 1 82 ? -7.980 3.444 21.514 1.00 89.31 82 ALA A O 1
ATOM 619 N N . GLU A 1 83 ? -9.690 3.033 20.116 1.00 89.75 83 GLU A N 1
ATOM 620 C CA . GLU A 1 83 ? -10.349 2.021 20.943 1.00 89.75 83 GLU A CA 1
ATOM 621 C C . GLU A 1 83 ? -9.799 0.618 20.663 1.00 89.75 83 GLU A C 1
ATOM 623 O O . GLU A 1 83 ? -9.460 -0.129 21.583 1.00 89.75 83 GLU A O 1
ATOM 628 N N . LYS A 1 84 ? -9.690 0.240 19.380 1.00 89.94 84 LYS A N 1
ATOM 629 C CA . LYS A 1 84 ? -9.277 -1.108 18.977 1.00 89.94 84 LYS A CA 1
ATOM 630 C C . LYS A 1 84 ? -8.559 -1.122 17.633 1.00 89.94 84 LYS A C 1
ATOM 632 O O . LYS A 1 84 ? -8.929 -0.457 16.672 1.00 89.94 84 LYS A O 1
ATOM 637 N N . ARG A 1 85 ? -7.518 -1.950 17.531 1.00 91.50 85 ARG A N 1
ATOM 638 C CA . ARG A 1 85 ? -6.725 -2.099 16.302 1.00 91.50 85 ARG A CA 1
ATOM 639 C C . ARG A 1 85 ? -7.263 -3.244 15.453 1.00 91.50 85 ARG A C 1
ATOM 641 O O . ARG A 1 85 ? -7.334 -4.375 15.928 1.00 91.50 85 ARG A O 1
ATOM 648 N N . PHE A 1 86 ? -7.557 -2.963 14.188 1.00 95.19 86 PHE A N 1
ATOM 649 C CA . PHE A 1 86 ? -8.064 -3.952 13.234 1.00 95.19 86 PHE A CA 1
ATOM 650 C C . PHE A 1 86 ? -6.949 -4.746 12.552 1.00 95.19 86 PHE A C 1
ATOM 652 O O . PHE A 1 86 ? -5.847 -4.237 12.316 1.00 95.19 86 PHE A O 1
ATOM 659 N N . CYS A 1 87 ? -7.249 -6.000 12.210 1.00 96.44 87 CYS A N 1
ATOM 660 C CA . CYS A 1 87 ? -6.362 -6.856 11.435 1.00 96.44 87 CYS A CA 1
ATOM 661 C C . CYS A 1 87 ? -6.425 -6.479 9.953 1.00 96.44 87 CYS A C 1
ATOM 663 O O . CYS A 1 87 ? -7.416 -6.757 9.282 1.00 96.44 87 CYS A O 1
ATOM 665 N N . ASN A 1 88 ? -5.351 -5.900 9.414 1.00 95.56 88 ASN A N 1
ATOM 666 C CA . ASN A 1 88 ? -5.307 -5.488 8.008 1.00 95.56 88 ASN A CA 1
ATOM 667 C C . ASN A 1 88 ? -5.628 -6.643 7.039 1.00 95.56 88 ASN A C 1
ATOM 669 O O . ASN A 1 88 ? -6.381 -6.436 6.096 1.00 95.56 88 ASN A O 1
ATOM 673 N N . ASN A 1 89 ? -5.096 -7.849 7.284 1.00 95.12 89 ASN A N 1
ATOM 674 C CA . ASN A 1 89 ? -5.359 -9.016 6.433 1.00 95.12 89 ASN A CA 1
ATOM 675 C C . ASN A 1 89 ? -6.851 -9.374 6.439 1.00 95.12 89 ASN A C 1
ATOM 677 O O . ASN A 1 89 ? -7.464 -9.462 5.380 1.00 95.12 89 ASN A O 1
ATOM 681 N N . LYS A 1 90 ? -7.464 -9.487 7.627 1.00 96.62 90 LYS A N 1
ATOM 682 C CA . LYS A 1 90 ? -8.881 -9.848 7.733 1.00 96.62 90 LYS A CA 1
ATOM 683 C C . LYS A 1 90 ? -9.786 -8.816 7.063 1.00 96.62 90 LYS A C 1
ATOM 685 O O . LYS A 1 90 ? -10.698 -9.198 6.341 1.00 96.62 90 LYS A O 1
ATOM 690 N N . GLN A 1 91 ? -9.524 -7.527 7.280 1.00 96.25 91 GLN A N 1
ATOM 691 C CA . GLN A 1 91 ? -10.376 -6.452 6.765 1.00 96.25 91 GLN A CA 1
ATOM 692 C C . GLN A 1 91 ? -10.227 -6.219 5.253 1.00 96.25 91 GLN A C 1
ATOM 694 O O . GLN A 1 91 ? -11.200 -5.838 4.606 1.00 96.25 91 GLN A O 1
ATOM 699 N N . LEU A 1 92 ? -9.025 -6.410 4.691 1.00 95.00 92 LEU A N 1
ATOM 700 C CA . LEU A 1 92 ? -8.728 -6.074 3.289 1.00 95.00 92 LEU A CA 1
ATOM 701 C C . LEU A 1 92 ? -8.683 -7.293 2.361 1.00 95.00 92 LEU A C 1
ATOM 703 O O . LEU A 1 92 ? -8.992 -7.162 1.183 1.00 95.00 92 LEU A O 1
ATOM 707 N N . SER A 1 93 ? -8.311 -8.466 2.873 1.00 92.38 93 SER A N 1
ATOM 708 C CA . SER A 1 93 ? -8.241 -9.721 2.108 1.00 92.38 93 SER A CA 1
ATOM 709 C C . SER A 1 93 ? -9.337 -10.718 2.498 1.00 92.38 93 SER A C 1
ATOM 711 O O . SER A 1 93 ? -9.426 -11.785 1.903 1.00 92.38 93 SER A O 1
ATOM 713 N N . GLY A 1 94 ? -10.144 -10.421 3.524 1.00 92.50 94 GLY A N 1
ATOM 714 C CA . GLY A 1 94 ? -11.200 -11.308 4.033 1.00 92.50 94 GLY A CA 1
ATOM 715 C C . GLY A 1 94 ? -10.696 -12.467 4.904 1.00 92.50 94 GLY A C 1
ATOM 716 O O . GLY A 1 94 ? -11.480 -13.090 5.631 1.00 92.50 94 GLY A O 1
ATOM 717 N N . THR A 1 95 ? -9.388 -12.730 4.901 1.00 92.69 95 THR A N 1
ATOM 718 C CA . THR A 1 95 ? -8.751 -13.867 5.576 1.00 92.69 95 THR A CA 1
ATOM 719 C C . THR A 1 95 ? -7.582 -13.415 6.453 1.00 92.69 95 THR A C 1
ATOM 721 O O . THR A 1 95 ? -6.912 -12.420 6.184 1.00 92.69 95 THR A O 1
ATOM 724 N N . CYS A 1 96 ? -7.340 -14.132 7.549 1.00 94.94 96 CYS A N 1
ATOM 725 C CA . CYS A 1 96 ? -6.162 -13.967 8.395 1.00 94.94 96 CYS A CA 1
ATOM 726 C C . CYS A 1 96 ? -5.628 -15.362 8.710 1.00 94.94 96 CYS A C 1
ATOM 728 O O . CYS A 1 96 ? -6.348 -16.158 9.293 1.00 94.94 96 CYS A O 1
ATOM 730 N N . GLU A 1 97 ? -4.389 -15.640 8.308 1.00 91.75 97 GLU A N 1
ATOM 731 C CA . GLU A 1 97 ? -3.728 -16.948 8.472 1.00 91.75 97 GLU A CA 1
ATOM 732 C C . GLU A 1 97 ? -3.145 -17.149 9.886 1.00 91.75 97 GLU A C 1
ATOM 734 O O . GLU A 1 97 ? -2.542 -18.176 10.162 1.00 91.75 97 GLU A O 1
ATOM 739 N N . ASN A 1 98 ? -3.257 -16.147 10.764 1.00 93.81 98 ASN A N 1
ATOM 740 C CA . ASN A 1 98 ? -2.786 -16.229 12.144 1.00 93.81 98 ASN A CA 1
ATOM 741 C C . ASN A 1 98 ? -3.962 -16.527 13.080 1.00 93.81 98 ASN A C 1
ATOM 743 O O . ASN A 1 98 ? -4.804 -15.644 13.277 1.00 93.81 98 ASN A O 1
ATOM 747 N N . ASP A 1 99 ? -3.974 -17.726 13.659 1.00 92.81 99 ASP A N 1
ATOM 748 C CA . ASP A 1 99 ? -4.998 -18.176 14.609 1.00 92.81 99 ASP A CA 1
ATOM 749 C C . ASP A 1 99 ? -4.941 -17.387 15.929 1.00 92.81 99 ASP A C 1
ATOM 751 O O . ASP A 1 99 ? -5.975 -17.014 16.479 1.00 92.81 99 ASP A O 1
ATOM 755 N N . ASP A 1 100 ? -3.741 -16.988 16.366 1.00 95.56 100 ASP A N 1
ATOM 756 C CA . ASP A 1 100 ? -3.510 -16.188 17.578 1.00 95.56 100 ASP A CA 1
ATOM 757 C C . ASP A 1 100 ? -3.510 -14.670 17.299 1.00 95.56 100 ASP A C 1
ATOM 759 O O . ASP A 1 100 ? -2.801 -13.874 17.936 1.00 95.56 100 ASP A O 1
ATOM 763 N N . CYS A 1 101 ? -4.260 -14.222 16.288 1.00 95.94 101 CYS A N 1
ATOM 764 C CA . CYS A 1 101 ? -4.298 -12.811 15.921 1.00 95.94 101 CYS A CA 1
ATOM 765 C C . CYS A 1 101 ? -4.965 -11.962 17.014 1.00 95.94 101 CYS A C 1
ATOM 767 O O . CYS A 1 101 ? -6.169 -12.016 17.238 1.00 95.94 101 CYS A O 1
ATOM 769 N N . LYS A 1 102 ? -4.182 -11.080 17.645 1.00 95.31 102 LYS A N 1
ATOM 770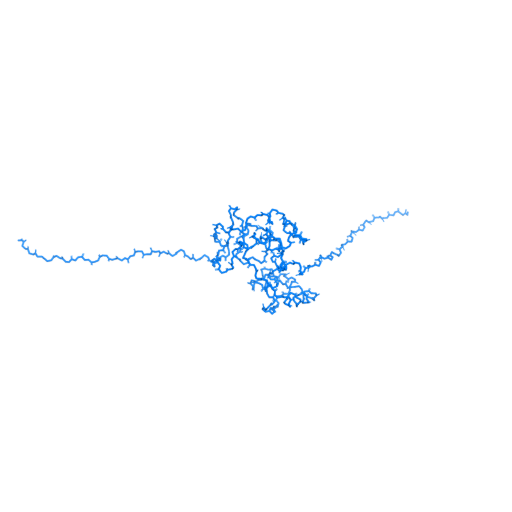 C CA . LYS A 1 102 ? -4.650 -10.172 18.711 1.00 95.31 102 LYS A CA 1
ATOM 771 C C . LYS A 1 102 ? -5.433 -8.951 18.206 1.00 95.31 102 LYS A C 1
ATOM 773 O O . LYS A 1 102 ? -5.772 -8.071 18.994 1.00 95.31 102 LYS A O 1
ATOM 778 N N . TYR A 1 103 ? -5.638 -8.832 16.895 1.00 95.88 103 TYR A N 1
ATOM 779 C CA . TYR A 1 103 ? -6.306 -7.689 16.273 1.00 95.88 103 TYR A CA 1
ATOM 780 C C . TYR A 1 103 ? -7.776 -7.992 15.978 1.00 95.88 103 TYR A C 1
ATOM 782 O O . TYR A 1 103 ? -8.157 -9.139 15.789 1.00 95.88 103 TYR A O 1
ATOM 790 N N . GLU A 1 104 ? -8.598 -6.948 15.882 1.00 95.44 104 GLU A N 1
ATOM 791 C CA . GLU A 1 104 ? -10.026 -7.092 15.598 1.00 95.44 104 GLU A CA 1
ATOM 792 C C . GLU A 1 104 ? -10.290 -7.645 14.187 1.00 95.44 104 GLU A C 1
ATOM 794 O O . GLU A 1 104 ? -9.764 -7.137 13.185 1.00 95.44 104 GLU A O 1
ATOM 799 N N . HIS A 1 105 ? -11.130 -8.678 14.133 1.00 96.19 105 HIS A N 1
ATOM 800 C CA . HIS A 1 105 ? -11.576 -9.390 12.938 1.00 96.19 105 HIS A CA 1
ATOM 801 C C . HIS A 1 105 ? -13.026 -9.067 12.550 1.00 96.19 105 HIS A C 1
ATOM 803 O O . HIS A 1 105 ? -13.418 -9.385 11.426 1.00 96.19 105 HIS A O 1
ATOM 809 N N . ASN A 1 106 ? -13.793 -8.409 13.426 1.00 94.56 106 ASN A N 1
ATOM 810 C CA . ASN A 1 106 ? -15.130 -7.912 13.109 1.00 94.56 106 ASN A CA 1
ATOM 811 C C . ASN A 1 106 ? -15.080 -6.948 11.911 1.00 94.56 106 ASN A C 1
ATOM 813 O O . ASN A 1 106 ? -14.207 -6.073 11.891 1.00 94.56 106 ASN A O 1
ATOM 817 N N . PRO A 1 107 ? -15.971 -7.093 10.913 1.00 95.25 107 PRO A N 1
ATOM 818 C CA . PRO A 1 107 ? -15.981 -6.230 9.738 1.00 95.25 107 PRO A CA 1
ATOM 819 C C . PRO A 1 107 ? -16.132 -4.753 10.107 1.00 95.25 107 PRO A C 1
ATOM 821 O O . PRO A 1 107 ? -16.995 -4.387 10.906 1.00 95.25 107 PRO A O 1
ATOM 824 N N . ILE A 1 108 ? -15.310 -3.902 9.499 1.00 95.06 108 ILE A N 1
ATOM 825 C CA . ILE A 1 108 ? -15.515 -2.451 9.529 1.00 95.06 108 ILE A CA 1
ATOM 826 C C . ILE A 1 108 ? -16.459 -2.017 8.410 1.00 95.06 108 ILE A C 1
ATOM 828 O O . ILE A 1 108 ? -16.630 -2.717 7.415 1.00 95.06 108 ILE A O 1
ATOM 832 N N . ALA A 1 109 ? -17.019 -0.820 8.552 1.00 95.38 109 ALA A N 1
ATOM 833 C CA . ALA A 1 109 ? -17.841 -0.222 7.512 1.00 95.38 109 ALA A CA 1
ATOM 834 C C . ALA A 1 109 ? -17.043 -0.055 6.199 1.00 95.38 109 ALA A C 1
ATOM 836 O O . ALA A 1 109 ? -15.881 0.371 6.218 1.00 95.38 109 ALA A O 1
ATOM 837 N N . GLU A 1 110 ? -17.650 -0.410 5.063 1.00 94.56 110 GLU A N 1
ATOM 838 C CA . GLU A 1 110 ? -16.983 -0.481 3.752 1.00 94.56 110 GLU A CA 1
ATOM 839 C C . GLU A 1 110 ? -16.346 0.854 3.342 1.00 94.56 110 GLU A C 1
ATOM 841 O O . GLU A 1 110 ? -15.252 0.880 2.774 1.00 94.56 110 GLU A O 1
ATOM 846 N N . GLU A 1 111 ? -16.954 1.984 3.715 1.00 94.56 111 GLU A N 1
ATOM 847 C CA . GLU A 1 111 ? -16.424 3.321 3.435 1.00 94.56 111 GLU A CA 1
ATOM 848 C C . GLU A 1 111 ? -15.084 3.617 4.134 1.00 94.56 111 GLU A C 1
ATOM 850 O O . GLU A 1 111 ? -14.374 4.562 3.771 1.00 94.56 111 GLU A O 1
ATOM 855 N N . LEU A 1 112 ? -14.723 2.825 5.147 1.00 94.94 112 LEU A N 1
ATOM 856 C CA . LEU A 1 112 ? -13.470 2.955 5.888 1.00 94.94 112 LEU A CA 1
ATOM 857 C C . LEU A 1 112 ? -12.342 2.112 5.286 1.00 94.94 112 LEU A C 1
ATOM 859 O O . LEU A 1 112 ? -11.171 2.408 5.545 1.00 94.94 112 LEU A O 1
ATOM 863 N N . LYS A 1 113 ? -12.656 1.109 4.454 1.00 94.31 113 LYS A N 1
ATOM 864 C CA . LYS A 1 113 ? -11.647 0.230 3.844 1.00 94.31 113 LYS A CA 1
ATOM 865 C C . LYS A 1 113 ? -10.604 0.979 3.011 1.00 94.31 113 LYS A C 1
ATOM 867 O O . LYS A 1 113 ? -9.430 0.671 3.195 1.00 94.31 113 LYS A O 1
ATOM 872 N N . PRO A 1 114 ? -10.934 2.000 2.193 1.00 93.31 114 PRO A N 1
ATOM 873 C CA . PRO A 1 114 ? -9.912 2.765 1.475 1.00 93.31 114 PRO A CA 1
ATOM 874 C C . PRO A 1 114 ? -8.923 3.475 2.411 1.00 93.31 114 PRO A C 1
ATOM 876 O O . PRO A 1 114 ? -7.721 3.497 2.156 1.00 93.31 114 PRO A O 1
ATOM 879 N N . ALA A 1 115 ? -9.405 4.018 3.536 1.00 93.56 115 ALA A N 1
ATOM 880 C CA . ALA A 1 115 ? -8.538 4.652 4.530 1.00 93.56 115 ALA A CA 1
ATOM 881 C C . ALA A 1 115 ? -7.645 3.619 5.237 1.00 93.56 115 ALA A C 1
ATOM 883 O O . ALA A 1 115 ? -6.462 3.878 5.476 1.00 93.56 115 ALA A O 1
ATOM 884 N N . LEU A 1 116 ? -8.196 2.437 5.533 1.00 94.88 116 LEU A N 1
ATOM 885 C CA . LEU A 1 116 ? -7.440 1.331 6.110 1.00 94.88 116 LEU A CA 1
ATOM 886 C C . LEU A 1 116 ? -6.385 0.807 5.134 1.00 94.88 116 LEU A C 1
ATOM 888 O O . LEU A 1 116 ? -5.256 0.553 5.544 1.00 94.88 116 LEU A O 1
ATOM 892 N N . GLU A 1 117 ? -6.728 0.683 3.855 1.00 94.69 117 GLU A N 1
ATOM 893 C CA . GLU A 1 117 ? -5.806 0.264 2.808 1.00 94.69 117 GLU A CA 1
ATOM 894 C C . GLU A 1 117 ? -4.642 1.249 2.673 1.00 94.69 117 GLU A C 1
ATOM 896 O O . GLU A 1 117 ? -3.487 0.825 2.701 1.00 94.69 117 GLU A O 1
ATOM 901 N N . CYS A 1 118 ? -4.909 2.557 2.622 1.00 93.00 118 CYS A N 1
ATOM 902 C CA . CYS A 1 118 ? -3.845 3.563 2.611 1.00 93.00 118 CYS A CA 1
ATOM 903 C C . CYS A 1 118 ? -2.916 3.449 3.826 1.00 93.00 118 CYS A C 1
ATOM 905 O O . CYS A 1 118 ? -1.696 3.500 3.670 1.00 93.00 118 CYS A O 1
ATOM 907 N N . LEU A 1 119 ? -3.463 3.238 5.028 1.00 92.12 119 LEU A N 1
ATOM 908 C CA . LEU A 1 119 ? -2.648 3.024 6.225 1.00 92.12 119 LEU A CA 1
ATOM 909 C C . LEU A 1 119 ? -1.843 1.719 6.155 1.00 92.12 119 LEU A C 1
ATOM 911 O O . LEU A 1 119 ? -0.684 1.678 6.561 1.00 92.12 119 LEU A O 1
ATOM 915 N N . ALA A 1 120 ? -2.452 0.634 5.685 1.00 94.50 120 ALA A N 1
ATOM 916 C CA . ALA A 1 120 ? -1.793 -0.660 5.575 1.00 94.50 120 ALA A CA 1
ATOM 917 C C . ALA A 1 120 ? -0.623 -0.595 4.583 1.00 94.50 120 ALA A C 1
ATOM 919 O O . ALA A 1 120 ? 0.481 -1.050 4.893 1.00 94.50 120 ALA A O 1
ATOM 920 N N . ARG A 1 121 ? -0.832 0.075 3.446 1.00 94.44 121 ARG A N 1
ATOM 921 C CA . ARG A 1 121 ? 0.172 0.296 2.402 1.00 94.44 121 ARG A CA 1
ATOM 922 C C . ARG A 1 121 ? 1.218 1.356 2.764 1.00 94.44 121 ARG A C 1
ATOM 924 O O . ARG A 1 121 ? 2.258 1.401 2.121 1.00 94.44 121 ARG A O 1
ATOM 931 N N . SER A 1 122 ? 1.026 2.156 3.818 1.00 92.12 122 SER A N 1
ATOM 932 C CA . SER A 1 122 ? 2.086 3.031 4.356 1.00 92.12 122 SER A CA 1
ATOM 933 C C . SER A 1 122 ? 3.138 2.272 5.177 1.00 92.12 122 SER A C 1
ATOM 935 O O . SER A 1 122 ? 4.199 2.814 5.506 1.00 92.12 122 SER A O 1
ATOM 937 N N . VAL A 1 123 ? 2.859 1.010 5.523 1.00 93.06 123 VAL A N 1
ATOM 938 C CA . VAL A 1 123 ? 3.794 0.114 6.203 1.00 93.06 123 VAL A CA 1
ATOM 939 C C . VAL A 1 123 ? 4.547 -0.704 5.149 1.00 93.06 123 VAL A C 1
ATOM 941 O O . VAL A 1 123 ? 3.907 -1.454 4.405 1.00 93.06 123 VAL A O 1
ATOM 944 N N . PRO A 1 124 ? 5.890 -0.607 5.089 1.00 95.12 124 PRO A N 1
ATOM 945 C CA . PRO A 1 124 ? 6.675 -1.373 4.137 1.00 95.12 124 PRO A CA 1
ATOM 946 C C . PRO A 1 124 ? 6.502 -2.875 4.344 1.00 95.12 124 PRO A C 1
ATOM 948 O O . PRO A 1 124 ? 6.612 -3.397 5.455 1.00 95.12 124 PRO A O 1
ATOM 951 N N . CYS A 1 125 ? 6.284 -3.578 3.245 1.00 96.56 125 CYS A N 1
ATOM 952 C CA . CYS A 1 125 ? 6.298 -5.021 3.196 1.00 96.56 125 CYS A CA 1
ATOM 953 C C . CYS A 1 125 ? 7.692 -5.552 3.555 1.00 96.56 125 CYS A C 1
ATOM 955 O O . CYS A 1 125 ? 8.700 -5.103 3.007 1.00 96.56 125 CYS A O 1
ATOM 957 N N . SER A 1 126 ? 7.753 -6.574 4.413 1.00 93.69 126 SER A N 1
ATOM 958 C CA . SER A 1 126 ? 9.013 -7.220 4.812 1.00 93.69 126 SER A CA 1
ATOM 959 C C . SER A 1 126 ? 9.793 -7.821 3.639 1.00 93.69 126 SER A C 1
ATOM 961 O O . SER A 1 126 ? 11.017 -7.830 3.657 1.00 93.69 126 SER A O 1
ATOM 963 N N . LYS A 1 127 ? 9.084 -8.285 2.602 1.00 93.25 127 LYS A N 1
ATOM 964 C CA . LYS A 1 127 ? 9.664 -8.834 1.364 1.00 93.25 127 LYS A CA 1
ATOM 965 C C . LYS A 1 127 ? 9.866 -7.775 0.264 1.00 93.25 127 LYS A C 1
ATOM 967 O O . LYS A 1 127 ? 10.339 -8.124 -0.812 1.00 93.25 127 LYS A O 1
ATOM 972 N N . ARG A 1 128 ? 9.514 -6.504 0.528 1.00 90.56 128 ARG A N 1
ATOM 973 C CA . ARG A 1 128 ? 9.622 -5.360 -0.402 1.00 90.56 128 ARG A CA 1
ATOM 974 C C . ARG A 1 128 ? 9.147 -5.716 -1.822 1.00 90.56 128 ARG A C 1
ATOM 976 O O . ARG A 1 128 ? 8.224 -6.516 -1.973 1.00 90.56 128 ARG A O 1
ATOM 983 N N . GLY A 1 129 ? 9.793 -5.165 -2.848 1.00 91.38 129 GLY A N 1
ATOM 984 C CA . GLY A 1 129 ? 9.502 -5.439 -4.251 1.00 91.38 129 GLY A CA 1
ATOM 985 C C . GLY A 1 129 ? 9.541 -6.921 -4.641 1.00 91.38 129 GLY A C 1
ATOM 986 O O . GLY A 1 129 ? 8.965 -7.259 -5.659 1.00 91.38 129 GLY A O 1
ATOM 987 N N . GLY A 1 130 ? 10.114 -7.836 -3.850 1.00 94.25 130 GLY A N 1
ATOM 988 C CA . GLY A 1 130 ? 10.160 -9.271 -4.169 1.00 94.25 130 GLY A CA 1
ATOM 989 C C . GLY A 1 130 ? 8.875 -10.059 -3.868 1.00 94.25 130 GLY A C 1
ATOM 990 O O . GLY A 1 130 ? 8.776 -11.240 -4.199 1.00 94.25 130 GLY A O 1
ATOM 991 N N . ARG A 1 131 ? 7.865 -9.472 -3.208 1.00 95.50 131 ARG A N 1
ATOM 992 C CA . ARG A 1 131 ? 6.654 -10.225 -2.830 1.00 95.50 131 ARG A CA 1
ATOM 993 C C . ARG A 1 131 ? 5.692 -10.402 -4.001 1.00 95.50 131 ARG A C 1
ATOM 995 O O . ARG A 1 131 ? 5.026 -9.452 -4.383 1.00 95.50 131 ARG A O 1
ATOM 1002 N N . ARG A 1 132 ? 5.451 -11.638 -4.430 1.00 95.81 132 ARG A N 1
ATOM 1003 C CA . ARG A 1 132 ? 4.482 -11.975 -5.493 1.00 95.81 132 ARG A CA 1
ATOM 1004 C C . ARG A 1 132 ? 3.090 -12.420 -5.005 1.00 95.81 132 ARG A C 1
ATOM 1006 O O . ARG A 1 132 ? 2.355 -13.02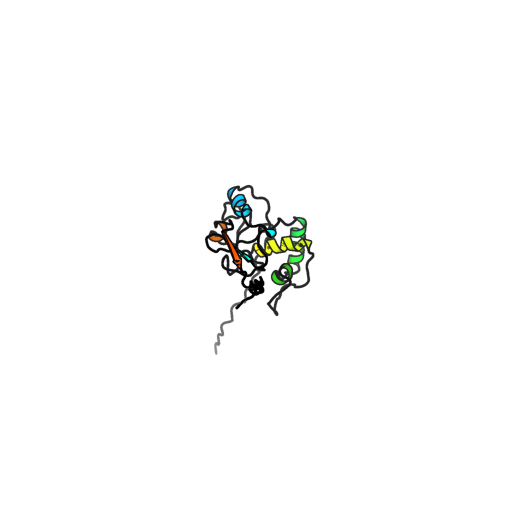7 -5.756 1.00 95.81 132 ARG A O 1
ATOM 1013 N N . LYS A 1 133 ? 2.706 -12.141 -3.750 1.00 92.94 133 LYS A N 1
ATOM 1014 C CA . LYS A 1 133 ? 1.356 -12.469 -3.225 1.00 92.94 133 LYS A CA 1
ATOM 1015 C C . LYS A 1 133 ? 0.319 -11.457 -3.732 1.00 92.94 133 LYS A C 1
ATOM 1017 O O . LYS A 1 133 ? 0.415 -10.307 -3.293 1.00 92.94 133 LYS A O 1
ATOM 1022 N N . ALA A 1 134 ? -0.641 -11.821 -4.578 1.00 91.25 134 ALA A N 1
ATOM 1023 C CA . ALA A 1 134 ? -1.638 -10.918 -5.170 1.00 91.25 134 ALA A CA 1
ATOM 1024 C C . ALA A 1 134 ? -2.264 -10.010 -4.102 1.00 91.25 134 ALA A C 1
ATOM 1026 O O . ALA A 1 134 ? -2.147 -8.783 -4.160 1.00 91.25 134 ALA A O 1
ATOM 1027 N N . ASN A 1 135 ? -2.725 -10.621 -3.011 1.00 91.06 135 ASN A N 1
ATOM 1028 C CA . ASN A 1 135 ? -3.517 -9.955 -1.976 1.00 91.06 135 ASN A CA 1
ATOM 1029 C C . ASN A 1 135 ? -2.675 -9.387 -0.821 1.00 91.06 135 ASN A C 1
ATOM 1031 O O . ASN A 1 135 ? -3.148 -9.265 0.307 1.00 91.06 135 ASN A O 1
ATOM 1035 N N . CYS A 1 136 ? -1.395 -9.070 -1.046 1.00 94.69 136 CYS A N 1
ATOM 1036 C CA . CYS A 1 136 ? -0.584 -8.457 0.005 1.00 94.69 136 CYS A CA 1
ATOM 1037 C C . CYS A 1 136 ? -1.141 -7.084 0.405 1.00 94.69 136 CYS A C 1
ATOM 1039 O O . CYS A 1 136 ? -1.285 -6.211 -0.437 1.00 94.69 136 CYS A O 1
ATOM 1041 N N . VAL A 1 137 ? -1.385 -6.881 1.700 1.00 95.50 137 VAL A N 1
ATOM 1042 C CA . VAL A 1 137 ? -1.960 -5.639 2.247 1.00 95.50 137 VAL A CA 1
ATOM 1043 C C . VAL A 1 137 ? -0.925 -4.567 2.617 1.00 95.50 137 VAL A C 1
ATOM 1045 O O . VAL A 1 137 ? -1.294 -3.469 3.021 1.00 95.50 137 VAL A O 1
ATOM 1048 N N . TYR A 1 138 ? 0.369 -4.877 2.518 1.00 96.12 138 TYR A N 1
ATOM 1049 C CA . TYR A 1 138 ? 1.472 -3.973 2.870 1.00 96.12 138 TYR A CA 1
ATOM 1050 C C . TYR A 1 138 ? 2.056 -3.308 1.628 1.00 96.12 138 TYR A C 1
ATOM 1052 O O . TYR A 1 138 ? 1.900 -3.818 0.520 1.00 96.12 138 TYR A O 1
ATOM 1060 N N . GLY A 1 139 ? 2.715 -2.164 1.790 1.00 95.69 139 GLY A N 1
ATOM 1061 C CA . GLY A 1 139 ? 3.226 -1.416 0.645 1.00 95.69 139 GLY A CA 1
ATOM 1062 C C . GLY A 1 139 ? 4.579 -1.929 0.163 1.00 95.69 139 GLY A C 1
ATOM 1063 O O . GLY A 1 139 ? 5.475 -2.212 0.960 1.00 95.69 139 GLY A O 1
ATOM 1064 N N . HIS A 1 140 ? 4.733 -2.032 -1.147 1.00 96.50 140 HIS A N 1
ATOM 1065 C CA . HIS A 1 140 ? 5.981 -2.328 -1.846 1.00 96.50 140 HIS A CA 1
ATOM 1066 C C . HIS A 1 140 ? 6.613 -1.055 -2.410 1.00 96.50 140 HIS A C 1
ATOM 1068 O O . HIS A 1 140 ? 7.835 -0.988 -2.478 1.00 96.50 140 HIS A O 1
ATOM 1074 N N . VAL A 1 141 ? 5.799 -0.031 -2.694 1.00 94.75 141 VAL A N 1
ATOM 1075 C CA . VAL A 1 141 ? 6.225 1.300 -3.155 1.00 94.75 141 VAL A CA 1
ATOM 1076 C C . VAL A 1 141 ? 5.686 2.405 -2.244 1.00 94.75 141 VAL A C 1
ATOM 1078 O O . VAL A 1 141 ? 4.651 2.259 -1.591 1.00 94.75 141 VAL A O 1
ATOM 1081 N N . CYS A 1 142 ? 6.369 3.549 -2.202 1.00 93.12 142 CYS A N 1
ATOM 1082 C CA . CYS A 1 142 ? 5.930 4.691 -1.405 1.00 93.12 142 CYS A CA 1
ATOM 1083 C C . CYS A 1 142 ? 5.006 5.606 -2.217 1.00 93.12 142 CYS A C 1
ATOM 1085 O O . CYS A 1 142 ? 5.475 6.389 -3.041 1.00 93.12 142 CYS A O 1
ATOM 1087 N N . GLN A 1 143 ? 3.710 5.613 -1.901 1.00 92.19 143 GLN A N 1
ATOM 1088 C CA . GLN A 1 143 ? 2.717 6.486 -2.552 1.00 92.19 143 GLN A CA 1
ATOM 1089 C C . GLN A 1 143 ? 2.480 7.832 -1.841 1.00 92.19 143 GLN A C 1
ATOM 1091 O O . GLN A 1 143 ? 1.565 8.581 -2.190 1.00 92.19 143 GLN A O 1
ATOM 1096 N N . LYS A 1 144 ? 3.285 8.157 -0.822 1.00 87.44 144 LYS A N 1
ATOM 1097 C CA . LYS A 1 144 ? 3.149 9.398 -0.049 1.00 87.44 144 LYS A CA 1
ATOM 1098 C C . LYS A 1 144 ? 3.552 10.602 -0.902 1.00 87.44 144 LYS A C 1
ATOM 1100 O O . LYS A 1 144 ? 4.688 10.678 -1.375 1.00 87.44 144 LYS A O 1
ATOM 1105 N N . ALA A 1 145 ? 2.629 11.542 -1.090 1.00 81.62 145 ALA A N 1
ATOM 1106 C CA . ALA A 1 145 ? 2.839 12.690 -1.970 1.00 81.62 145 ALA A CA 1
ATOM 1107 C C . ALA A 1 145 ? 3.929 13.640 -1.432 1.00 81.62 145 ALA A C 1
ATOM 1109 O O . ALA A 1 145 ? 4.784 14.100 -2.191 1.00 81.62 145 ALA A O 1
ATOM 1110 N N . ASP A 1 146 ? 3.940 13.877 -0.117 1.00 83.81 146 ASP A N 1
ATOM 1111 C CA . ASP A 1 146 ? 4.908 14.742 0.572 1.00 83.81 146 ASP A CA 1
ATOM 1112 C C . ASP A 1 146 ? 6.060 13.946 1.221 1.00 83.81 146 ASP A C 1
ATOM 1114 O O . ASP A 1 146 ? 6.546 14.261 2.302 1.00 83.81 146 ASP A O 1
ATOM 1118 N N . CYS A 1 147 ? 6.494 12.859 0.573 1.00 88.81 147 CYS A N 1
ATOM 1119 C CA . CYS A 1 147 ? 7.564 11.990 1.070 1.00 88.81 147 CYS A CA 1
ATOM 1120 C C . CYS A 1 147 ? 8.902 12.736 1.218 1.00 88.81 147 CYS A C 1
ATOM 1122 O O . CYS A 1 147 ? 9.448 13.232 0.229 1.00 88.81 147 CYS A O 1
ATOM 1124 N N . ARG A 1 148 ? 9.502 12.703 2.416 1.00 89.69 148 ARG A N 1
ATOM 1125 C CA . ARG A 1 148 ? 10.810 13.323 2.700 1.00 89.69 148 ARG A CA 1
ATOM 1126 C C . ARG A 1 148 ? 11.954 12.848 1.806 1.00 89.69 148 ARG A C 1
ATOM 1128 O O . ARG A 1 148 ? 12.818 13.644 1.459 1.00 89.69 148 ARG A O 1
ATOM 1135 N N . HIS A 1 149 ? 11.957 11.586 1.378 1.00 90.31 149 HIS A N 1
ATOM 1136 C CA . HIS A 1 149 ? 12.983 11.082 0.453 1.00 90.31 149 HIS A CA 1
ATOM 1137 C C . HIS A 1 149 ? 12.866 11.664 -0.962 1.00 90.31 149 HIS A C 1
ATOM 1139 O O . HIS A 1 149 ? 13.830 11.608 -1.712 1.00 90.31 149 HIS A O 1
ATOM 1145 N N . ARG A 1 150 ? 11.714 12.249 -1.315 1.00 88.88 150 ARG A N 1
ATOM 1146 C CA . ARG A 1 150 ? 11.464 12.938 -2.589 1.00 88.88 150 ARG A CA 1
ATOM 1147 C C . ARG A 1 150 ? 11.312 14.453 -2.402 1.00 88.88 150 ARG A C 1
ATOM 1149 O O . ARG A 1 150 ? 10.549 15.089 -3.121 1.00 88.88 150 ARG A O 1
ATOM 1156 N N . GLY A 1 151 ? 11.983 15.026 -1.400 1.00 85.81 151 GLY A N 1
ATOM 1157 C CA . GLY A 1 151 ? 11.978 16.471 -1.137 1.00 85.81 151 GLY A CA 1
ATOM 1158 C C . GLY A 1 151 ? 10.737 17.009 -0.416 1.00 85.81 151 GLY A C 1
ATOM 1159 O O . GLY A 1 151 ? 10.577 18.222 -0.322 1.00 85.81 151 GLY A O 1
ATOM 1160 N N . GLY A 1 152 ? 9.856 16.137 0.081 1.00 86.50 152 GLY A N 1
ATOM 1161 C CA . GLY A 1 152 ? 8.719 16.531 0.913 1.00 86.50 152 GLY A CA 1
ATOM 1162 C C . GLY A 1 152 ? 9.063 16.711 2.396 1.00 86.50 152 GLY A C 1
ATOM 1163 O O . GLY A 1 152 ? 10.221 16.585 2.806 1.00 86.50 152 GLY A O 1
ATOM 1164 N N . LYS A 1 153 ? 8.057 16.991 3.228 1.00 86.50 153 LYS A N 1
ATOM 1165 C CA . LYS A 1 153 ? 8.240 17.224 4.676 1.00 86.50 153 LYS A CA 1
ATOM 1166 C C . LYS A 1 153 ? 7.912 16.005 5.533 1.00 86.50 153 LYS A C 1
ATOM 1168 O O . LYS A 1 153 ? 8.441 15.872 6.638 1.00 86.50 153 LYS A O 1
ATOM 1173 N N . ASP A 1 154 ? 7.076 15.096 5.039 1.00 85.50 154 ASP A N 1
ATOM 1174 C CA . ASP A 1 154 ? 6.589 13.976 5.831 1.00 85.50 154 ASP A CA 1
ATOM 1175 C C . ASP A 1 154 ? 7.622 12.857 5.962 1.00 85.50 154 ASP A C 1
ATOM 1177 O O . ASP A 1 154 ? 8.156 12.331 4.978 1.00 85.50 154 ASP A O 1
ATOM 1181 N N . TYR A 1 155 ? 7.813 12.397 7.202 1.00 87.62 155 TYR A N 1
ATOM 1182 C CA . TYR A 1 155 ? 8.566 11.180 7.478 1.00 87.62 155 TYR A CA 1
ATOM 1183 C C . TYR A 1 155 ? 8.011 9.996 6.671 1.00 87.62 155 TYR A C 1
ATOM 1185 O O . TYR A 1 155 ? 6.793 9.777 6.584 1.00 87.62 155 TYR A O 1
ATOM 1193 N N . CYS A 1 156 ? 8.927 9.220 6.095 1.00 90.31 156 CYS A N 1
ATOM 1194 C CA . CYS A 1 156 ? 8.629 8.048 5.294 1.00 90.31 156 CYS A CA 1
ATOM 1195 C C . CYS A 1 156 ? 9.250 6.810 5.940 1.00 90.31 156 CYS A C 1
ATOM 1197 O O . CYS A 1 156 ? 10.417 6.814 6.317 1.00 90.31 156 CYS A O 1
ATOM 1199 N N . ARG A 1 157 ? 8.457 5.741 6.056 1.00 92.19 157 ARG A N 1
ATOM 1200 C CA . ARG A 1 157 ? 8.918 4.447 6.583 1.00 92.19 157 ARG A CA 1
ATOM 1201 C C . ARG A 1 157 ? 9.640 3.606 5.534 1.00 92.19 157 ARG A C 1
ATOM 1203 O O . ARG A 1 157 ? 10.336 2.656 5.881 1.00 92.19 157 ARG A O 1
ATOM 1210 N N . PHE A 1 158 ? 9.430 3.909 4.257 1.00 92.88 158 PHE A N 1
ATOM 1211 C CA . PHE A 1 158 ? 10.117 3.228 3.171 1.00 92.88 158 PHE A CA 1
ATOM 1212 C C . PHE A 1 158 ? 11.562 3.714 3.099 1.00 92.88 158 PHE A C 1
ATOM 1214 O O . PHE A 1 158 ? 11.789 4.913 3.250 1.00 92.88 158 PHE A O 1
ATOM 1221 N N . PRO A 1 159 ? 12.532 2.827 2.826 1.00 92.38 159 PRO A N 1
ATOM 1222 C CA . PRO A 1 159 ? 13.886 3.254 2.510 1.00 92.38 159 PRO A CA 1
ATOM 1223 C C . PRO A 1 159 ? 13.903 4.211 1.320 1.00 92.38 159 PRO A C 1
ATOM 1225 O O . PRO A 1 159 ? 13.030 4.151 0.448 1.00 92.38 159 PRO A O 1
ATOM 1228 N N . SER A 1 160 ? 14.940 5.043 1.256 1.00 92.31 160 SER A N 1
ATOM 1229 C CA . SER A 1 160 ? 15.137 5.996 0.164 1.00 92.31 160 SER A CA 1
ATOM 1230 C C . SER A 1 160 ? 15.151 5.323 -1.209 1.00 92.31 160 SER A C 1
ATOM 1232 O O . SER A 1 160 ? 14.481 5.831 -2.099 1.00 92.31 160 SER A O 1
ATOM 1234 N N . GLY A 1 161 ? 15.814 4.167 -1.358 1.00 90.69 161 GLY A N 1
ATOM 1235 C CA . GLY A 1 161 ? 15.860 3.409 -2.619 1.00 90.69 161 GLY A CA 1
ATOM 1236 C C . GLY A 1 161 ? 14.466 3.151 -3.194 1.00 90.69 161 GLY A C 1
ATOM 1237 O O . GLY A 1 161 ? 14.138 3.656 -4.257 1.00 90.69 161 GLY A O 1
ATOM 1238 N N . VAL A 1 162 ? 13.577 2.550 -2.399 1.00 91.31 162 VAL A N 1
ATOM 1239 C CA . VAL A 1 162 ? 12.180 2.283 -2.795 1.00 91.31 162 VAL A CA 1
ATOM 1240 C C . VAL A 1 162 ? 11.400 3.565 -3.12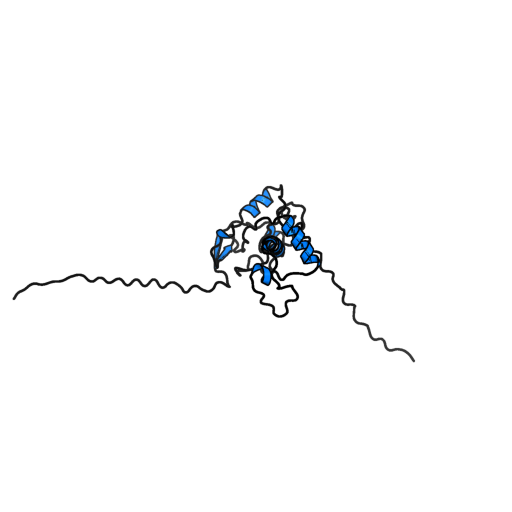4 1.00 91.31 162 VAL A C 1
ATOM 1242 O O . VAL A 1 162 ? 10.450 3.551 -3.903 1.00 91.31 162 VAL A O 1
ATOM 1245 N N . CYS A 1 163 ? 11.747 4.698 -2.509 1.00 90.88 163 CYS A N 1
ATOM 1246 C CA . CYS A 1 163 ? 11.083 5.972 -2.787 1.00 90.88 163 CYS A CA 1
ATOM 1247 C C . CYS A 1 163 ? 11.545 6.628 -4.094 1.00 90.88 163 CYS A C 1
ATOM 1249 O O . CYS A 1 163 ? 10.798 7.450 -4.626 1.00 90.88 163 CYS A O 1
ATOM 1251 N N . LEU A 1 164 ? 12.764 6.323 -4.537 1.00 89.38 164 LEU A N 1
ATOM 1252 C CA . LEU A 1 164 ? 13.434 6.919 -5.695 1.00 89.38 164 LEU A CA 1
ATOM 1253 C C . LEU A 1 164 ? 13.468 5.982 -6.909 1.00 89.38 164 LEU A C 1
ATOM 1255 O O . LEU A 1 164 ? 13.871 6.409 -7.984 1.00 89.38 164 LEU A O 1
ATOM 1259 N N . GLU A 1 165 ? 13.040 4.733 -6.735 1.00 88.00 165 GLU A N 1
ATOM 1260 C CA . GLU A 1 165 ? 12.838 3.766 -7.811 1.00 88.00 165 GLU A CA 1
ATOM 1261 C C . GLU A 1 165 ? 11.777 4.219 -8.823 1.00 88.00 165 GLU A C 1
ATOM 1263 O O . GLU A 1 165 ? 10.909 5.051 -8.534 1.00 88.00 165 GLU A O 1
ATOM 1268 N N . GLU A 1 166 ? 11.852 3.623 -10.012 1.00 87.56 166 GLU A N 1
ATOM 1269 C CA . GLU A 1 166 ? 10.895 3.829 -11.091 1.00 87.56 166 GLU A CA 1
ATOM 1270 C C . GLU A 1 166 ? 9.603 3.048 -10.839 1.00 87.56 166 GLU A C 1
ATOM 1272 O O . GLU A 1 166 ? 9.620 1.852 -10.529 1.00 87.56 166 GLU A O 1
ATOM 1277 N N . TYR A 1 167 ? 8.472 3.740 -10.959 1.00 92.62 167 TYR A N 1
ATOM 1278 C CA . TYR A 1 167 ? 7.137 3.191 -10.709 1.00 92.62 167 TYR A CA 1
ATOM 1279 C C . TYR A 1 167 ? 6.367 2.858 -11.996 1.00 92.62 167 TYR A C 1
ATOM 1281 O O . TYR A 1 167 ? 5.170 2.581 -11.938 1.00 92.62 167 TYR A O 1
ATOM 1289 N N . SER A 1 168 ? 7.045 2.872 -13.147 1.00 93.50 168 SER A N 1
ATOM 1290 C CA . SER A 1 168 ? 6.482 2.438 -14.423 1.00 93.50 168 SER A CA 1
ATOM 1291 C C . SER A 1 168 ? 6.374 0.913 -14.472 1.00 93.50 168 SER A C 1
ATOM 1293 O O . SER A 1 168 ? 7.262 0.178 -14.031 1.00 93.50 168 SER A O 1
ATOM 1295 N N . VAL A 1 169 ? 5.252 0.429 -15.001 1.00 96.75 169 VAL A N 1
ATOM 1296 C CA . VAL A 1 169 ? 5.062 -1.002 -15.247 1.00 96.75 169 VAL A CA 1
ATOM 1297 C C . VAL A 1 169 ? 5.943 -1.420 -16.418 1.00 96.75 169 VAL A C 1
ATOM 1299 O O . VAL A 1 169 ? 5.854 -0.835 -17.494 1.00 96.75 169 VAL A O 1
ATOM 1302 N N . SER A 1 170 ? 6.756 -2.450 -16.203 1.00 96.88 170 SER A N 1
ATOM 1303 C CA . SER A 1 170 ? 7.508 -3.138 -17.250 1.00 96.88 170 SER A CA 1
ATOM 1304 C C . SER A 1 170 ? 6.788 -4.402 -17.709 1.00 96.88 170 SER A C 1
ATOM 1306 O O . SER A 1 170 ? 6.750 -4.668 -18.904 1.00 96.88 170 SER A O 1
ATOM 1308 N N . ASP A 1 171 ? 6.236 -5.183 -16.774 1.00 97.06 171 ASP A N 1
ATOM 1309 C CA . ASP A 1 171 ? 5.553 -6.443 -17.081 1.00 97.06 171 ASP A CA 1
ATOM 1310 C C . ASP A 1 171 ? 4.576 -6.854 -15.960 1.00 97.06 171 ASP A C 1
ATOM 1312 O O . ASP A 1 171 ? 4.542 -6.256 -14.875 1.00 97.06 171 ASP A O 1
ATOM 1316 N N . TYR A 1 172 ? 3.797 -7.905 -16.213 1.00 97.38 172 TYR A N 1
ATOM 1317 C CA . TYR A 1 172 ? 2.908 -8.562 -15.265 1.00 97.38 172 TYR A CA 1
ATOM 1318 C C . TYR A 1 172 ? 3.323 -10.018 -15.089 1.00 97.38 172 TYR A C 1
ATOM 1320 O O . TYR A 1 172 ? 3.295 -10.809 -16.026 1.00 97.38 172 TYR A O 1
ATOM 1328 N N . VAL A 1 173 ? 3.632 -10.406 -13.854 1.00 96.38 173 VAL A N 1
ATOM 1329 C CA . VAL A 1 173 ? 4.034 -11.784 -13.539 1.00 96.38 173 VAL A CA 1
ATOM 1330 C C . VAL A 1 173 ? 2.970 -12.495 -12.703 1.00 96.38 173 VAL A C 1
ATOM 1332 O O . VAL A 1 173 ? 2.300 -11.835 -11.899 1.00 96.38 173 VAL A O 1
ATOM 1335 N N . PRO A 1 174 ? 2.803 -13.824 -12.845 1.00 96.75 174 PRO A N 1
ATOM 1336 C CA . PRO A 1 174 ? 1.852 -14.583 -12.041 1.00 96.75 174 PRO A CA 1
ATOM 1337 C C . PRO A 1 174 ? 2.092 -14.401 -10.540 1.00 96.75 174 PRO A C 1
ATOM 1339 O O . PRO A 1 174 ? 3.230 -14.397 -10.060 1.00 96.75 174 PRO A O 1
ATOM 1342 N N . ALA A 1 175 ? 1.008 -14.254 -9.785 1.00 94.62 175 ALA A N 1
ATOM 1343 C CA . ALA A 1 175 ? 1.062 -14.231 -8.337 1.00 94.62 175 ALA A CA 1
ATOM 1344 C C . ALA A 1 175 ? 1.250 -15.646 -7.767 1.00 94.62 175 ALA A C 1
ATOM 1346 O O . ALA A 1 175 ? 0.711 -16.621 -8.284 1.00 94.62 175 ALA A O 1
ATOM 1347 N N . ASN A 1 176 ? 1.978 -15.759 -6.654 1.00 91.44 176 ASN A N 1
ATOM 1348 C CA . ASN A 1 176 ? 2.284 -17.056 -6.032 1.00 91.44 176 ASN A CA 1
ATOM 1349 C C . ASN A 1 176 ? 1.059 -17.747 -5.412 1.00 91.44 176 ASN A C 1
ATOM 1351 O O . ASN A 1 176 ? 1.113 -18.932 -5.108 1.00 91.44 176 ASN A O 1
ATOM 1355 N N . ASP A 1 177 ? 0.005 -16.988 -5.135 1.00 83.06 177 ASP A N 1
ATOM 1356 C CA . ASP A 1 177 ? -1.257 -17.427 -4.541 1.00 83.06 177 ASP A CA 1
ATOM 1357 C C . ASP A 1 177 ? -2.396 -17.497 -5.565 1.00 83.06 177 ASP A C 1
ATOM 1359 O O . ASP A 1 177 ? -3.540 -17.736 -5.181 1.00 83.06 177 ASP A O 1
ATOM 1363 N N . SER A 1 178 ? -2.101 -17.313 -6.856 1.00 67.12 178 SER A N 1
ATOM 1364 C CA . SER A 1 178 ? -3.087 -17.558 -7.902 1.00 67.12 178 SER A CA 1
ATOM 1365 C C . SER A 1 178 ? -3.427 -19.041 -7.956 1.00 67.12 178 SER A C 1
ATOM 1367 O O . SER A 1 178 ? -2.507 -19.862 -8.050 1.00 67.12 178 SER A O 1
ATOM 1369 N N . PRO A 1 179 ? -4.720 -19.417 -7.940 1.00 58.19 179 PRO A N 1
ATOM 1370 C CA . PRO A 1 179 ? -5.092 -20.764 -8.329 1.00 58.19 179 PRO A CA 1
ATOM 1371 C C . PRO A 1 179 ? -4.569 -20.959 -9.752 1.00 58.19 179 PRO A C 1
ATOM 1373 O O . PRO A 1 179 ? -4.938 -20.202 -10.648 1.00 58.19 179 PRO A O 1
ATOM 1376 N N . MET A 1 180 ? -3.645 -21.906 -9.949 1.00 49.00 180 MET A N 1
ATOM 1377 C CA . MET A 1 180 ? -3.176 -22.252 -11.287 1.00 49.00 180 MET A CA 1
ATOM 1378 C C . MET A 1 180 ? -4.409 -22.606 -12.118 1.00 49.00 180 MET A C 1
ATOM 1380 O O . MET A 1 180 ? -5.015 -23.656 -11.906 1.00 49.00 180 MET A O 1
ATOM 1384 N N . LEU A 1 181 ? -4.804 -21.727 -13.039 1.00 54.28 181 LEU A N 1
ATOM 1385 C CA . LEU A 1 181 ? -5.706 -22.134 -14.102 1.00 54.28 181 LEU A CA 1
ATOM 1386 C C . LEU A 1 181 ? -4.949 -23.210 -14.893 1.00 54.28 181 LEU A C 1
ATOM 1388 O O . LEU A 1 181 ? -3.794 -22.973 -15.267 1.00 54.28 181 LEU A O 1
ATOM 1392 N N . PRO A 1 182 ? -5.524 -24.411 -15.084 1.00 45.34 182 PRO A N 1
ATOM 1393 C CA . PRO A 1 182 ? -4.855 -25.445 -15.854 1.00 45.34 182 PRO A CA 1
ATOM 1394 C C . PRO A 1 182 ? -4.593 -24.911 -17.269 1.00 45.34 182 PRO A C 1
ATOM 1396 O O . PRO A 1 182 ? -5.449 -24.205 -17.811 1.00 45.34 182 PRO A O 1
ATOM 1399 N N . PRO A 1 183 ? -3.431 -25.217 -17.875 1.00 48.72 183 PRO A N 1
ATOM 1400 C CA . PRO A 1 183 ? -3.151 -24.801 -19.239 1.00 48.72 183 PRO A CA 1
ATOM 1401 C C . PRO A 1 183 ? -4.244 -25.365 -20.149 1.00 48.72 183 PRO A C 1
ATOM 1403 O O . PRO A 1 183 ? -4.472 -26.575 -20.192 1.00 48.72 183 PRO A O 1
ATOM 1406 N N . SER A 1 184 ? -4.950 -24.474 -20.839 1.00 52.97 184 SER A N 1
ATOM 1407 C CA . SER A 1 184 ? -5.917 -24.814 -21.874 1.00 52.97 184 SER A CA 1
ATOM 1408 C C . SER A 1 184 ? -5.209 -25.630 -22.950 1.00 52.97 184 SER A C 1
ATOM 1410 O O . SER A 1 184 ? -4.393 -25.113 -23.709 1.00 52.97 184 SER A O 1
ATOM 1412 N N . VAL A 1 185 ? -5.491 -26.930 -22.974 1.00 52.03 185 VAL A N 1
ATOM 1413 C CA . VAL A 1 185 ? -5.079 -27.822 -24.053 1.00 52.03 185 VAL A CA 1
ATOM 1414 C C . VAL A 1 185 ? -5.891 -27.464 -25.298 1.00 52.03 185 VAL A C 1
ATOM 1416 O O . VAL A 1 185 ? -7.056 -27.833 -25.425 1.00 52.03 185 VAL A O 1
ATOM 1419 N N . ASP A 1 186 ? -5.290 -26.718 -26.222 1.00 51.19 186 ASP A N 1
ATOM 1420 C CA . ASP A 1 186 ? -5.808 -26.556 -27.581 1.00 51.19 186 ASP A CA 1
ATOM 1421 C C . ASP A 1 186 ? -5.796 -27.921 -28.292 1.00 51.19 186 ASP A C 1
ATOM 1423 O O . ASP A 1 186 ? -4.816 -28.317 -28.924 1.00 51.19 186 ASP A O 1
ATOM 1427 N N . SER A 1 187 ? -6.896 -28.671 -28.183 1.00 50.09 187 SER A N 1
ATOM 1428 C CA . SER A 1 187 ? -7.153 -29.826 -29.047 1.00 50.09 187 SER A CA 1
ATOM 1429 C C . SER A 1 187 ? -7.585 -29.330 -30.424 1.00 50.09 187 SER A C 1
ATOM 1431 O O . SER A 1 187 ? -8.764 -29.094 -30.686 1.00 50.09 187 SER A O 1
ATOM 1433 N N . LYS A 1 188 ? -6.615 -29.189 -31.330 1.00 53.50 188 LYS A N 1
ATOM 1434 C CA . LYS A 1 188 ? -6.882 -29.235 -32.769 1.00 53.50 188 LYS A CA 1
ATOM 1435 C C . LYS A 1 188 ? -7.247 -30.669 -33.144 1.00 53.50 188 LYS A C 1
ATOM 1437 O O . LYS A 1 188 ? -6.365 -31.465 -33.425 1.00 53.50 188 LYS A O 1
ATOM 1442 N N . ASP A 1 189 ? -8.541 -30.954 -33.215 1.00 53.53 189 ASP A N 1
ATOM 1443 C CA . ASP A 1 189 ? -9.055 -32.080 -33.992 1.00 53.53 189 ASP A CA 1
ATOM 1444 C C . ASP A 1 189 ? -10.300 -31.658 -34.773 1.00 53.53 189 ASP A C 1
ATOM 1446 O O . ASP A 1 189 ? -11.426 -31.644 -34.276 1.00 53.53 189 ASP A O 1
ATOM 1450 N N . ALA A 1 190 ? -10.086 -31.327 -36.045 1.00 51.03 190 ALA A N 1
ATOM 1451 C CA . ALA A 1 190 ? -11.137 -31.198 -37.043 1.00 51.03 190 ALA A CA 1
ATOM 1452 C C . ALA A 1 190 ? -10.687 -31.879 -38.345 1.00 51.03 190 ALA A C 1
ATOM 1454 O O . ALA A 1 190 ? -10.140 -31.261 -39.251 1.00 51.03 190 ALA A O 1
ATOM 1455 N N . ARG A 1 191 ? -10.878 -33.202 -38.372 1.00 53.78 191 ARG A N 1
ATOM 1456 C CA . ARG A 1 191 ? -11.587 -33.963 -39.417 1.00 53.78 191 ARG A CA 1
ATOM 1457 C C . ARG A 1 191 ? -11.490 -33.382 -40.839 1.00 53.78 191 ARG A C 1
ATOM 1459 O O . ARG A 1 191 ? -12.278 -32.516 -41.201 1.00 53.78 191 ARG A O 1
ATOM 1466 N N . ASN A 1 192 ? -10.642 -33.974 -41.680 1.00 49.50 192 ASN A N 1
ATOM 1467 C CA . ASN A 1 192 ? -10.837 -33.933 -43.130 1.00 49.50 192 ASN A CA 1
ATOM 1468 C C . ASN A 1 192 ? -11.519 -35.231 -43.576 1.00 49.50 192 ASN A C 1
ATOM 1470 O O . ASN A 1 192 ? -10.900 -36.290 -43.615 1.00 49.50 192 ASN A O 1
ATOM 1474 N N . ALA A 1 193 ? -12.809 -35.124 -43.893 1.00 52.28 193 ALA A N 1
ATOM 1475 C CA . ALA A 1 193 ? -13.572 -36.112 -44.641 1.00 52.28 193 ALA A CA 1
ATOM 1476 C C . ALA A 1 193 ? -13.951 -35.485 -45.989 1.00 52.28 193 ALA A C 1
ATOM 1478 O O . ALA A 1 193 ? -14.762 -34.565 -46.039 1.00 52.28 193 ALA A O 1
ATOM 1479 N N . ALA A 1 194 ? -13.328 -35.963 -47.063 1.00 50.75 194 ALA A N 1
ATOM 1480 C CA . ALA A 1 194 ? -13.675 -35.737 -48.467 1.00 50.75 194 ALA A CA 1
ATOM 1481 C C . ALA A 1 194 ? -12.811 -36.724 -49.278 1.00 50.75 194 ALA A C 1
ATOM 1483 O O . ALA A 1 194 ? -11.657 -36.931 -48.929 1.00 50.75 194 ALA A O 1
ATOM 1484 N N . ASN A 1 195 ? -13.228 -37.374 -50.354 1.00 45.12 195 ASN A N 1
ATOM 1485 C CA . ASN A 1 195 ? -14.500 -37.476 -51.050 1.00 45.12 195 ASN A CA 1
ATOM 1486 C C . ASN A 1 195 ? -14.387 -38.707 -51.976 1.00 45.12 195 ASN A C 1
ATOM 1488 O O . ASN A 1 195 ? -13.300 -39.258 -52.146 1.00 45.12 195 ASN A O 1
ATOM 1492 N N . GLY A 1 196 ? -15.511 -39.136 -52.546 1.00 45.66 196 GLY A N 1
ATOM 1493 C CA . GLY A 1 196 ? -15.653 -40.390 -53.286 1.00 45.66 196 GLY A CA 1
ATOM 1494 C C . GLY A 1 196 ? -14.843 -40.562 -54.578 1.00 45.66 196 GLY A C 1
ATOM 1495 O O . GLY A 1 196 ? -14.291 -39.628 -55.152 1.00 45.66 196 GLY A O 1
ATOM 1496 N N . GLY A 1 197 ? -14.860 -41.806 -55.057 1.00 40.31 197 GLY A N 1
ATOM 1497 C CA . GLY A 1 197 ? -14.352 -42.208 -56.363 1.00 40.31 197 GLY A CA 1
ATOM 1498 C C . GLY A 1 197 ? -15.035 -43.491 -56.834 1.00 40.31 197 GLY A C 1
ATOM 1499 O O . GLY A 1 197 ? -14.531 -44.588 -56.626 1.00 40.31 197 GLY A O 1
ATOM 1500 N N . THR A 1 198 ? -16.208 -43.354 -57.444 1.00 50.84 198 THR A N 1
ATOM 1501 C CA . THR A 1 198 ? -16.796 -44.344 -58.361 1.00 50.84 198 THR A CA 1
ATOM 1502 C C . THR A 1 198 ? -16.143 -44.216 -59.739 1.00 50.84 198 THR A C 1
ATOM 1504 O O . THR A 1 198 ? -16.132 -43.104 -60.259 1.00 50.84 198 THR A O 1
ATOM 1507 N N . SER A 1 199 ? -15.676 -45.323 -60.346 1.00 45.91 199 SER A N 1
ATOM 1508 C CA . SER A 1 199 ? -16.001 -45.750 -61.733 1.00 45.91 199 SER A CA 1
ATOM 1509 C C . SER A 1 199 ? -15.035 -46.816 -62.316 1.00 45.91 199 SER A C 1
ATOM 1511 O O . SER A 1 199 ? -13.876 -46.518 -62.565 1.00 45.91 199 SER A O 1
ATOM 1513 N N . LEU A 1 200 ? -15.601 -48.010 -62.572 1.00 50.53 200 LEU A N 1
ATOM 1514 C CA . LEU A 1 200 ? -15.504 -48.946 -63.723 1.00 50.53 200 LEU A CA 1
ATOM 1515 C C . LEU A 1 200 ? -14.187 -49.394 -64.426 1.00 50.53 200 LEU A C 1
ATOM 1517 O O . LEU A 1 200 ? -13.348 -48.580 -64.789 1.00 50.53 200 LEU A O 1
ATOM 1521 N N . LEU A 1 201 ? -14.258 -50.683 -64.846 1.00 44.88 201 LEU A N 1
ATOM 1522 C CA . LEU A 1 201 ? -13.585 -51.428 -65.950 1.00 44.88 201 LEU A CA 1
ATOM 1523 C C . LEU A 1 201 ? -12.100 -51.801 -65.708 1.00 44.88 201 LEU A C 1
ATOM 1525 O O . LEU A 1 201 ? -11.330 -50.969 -65.250 1.00 44.88 201 LEU A O 1
ATOM 1529 N N . CYS A 1 202 ? -11.621 -53.033 -65.920 1.00 43.28 202 CYS A N 1
ATOM 1530 C CA . CYS A 1 202 ? -11.942 -54.084 -66.896 1.00 43.28 202 CYS A CA 1
ATOM 1531 C C . CYS A 1 202 ? -11.914 -55.489 -66.266 1.00 43.28 202 CYS A C 1
ATOM 1533 O O . CYS A 1 202 ? -11.152 -55.678 -65.290 1.00 43.28 202 CYS A O 1
#